Protein AF-A0A399SMQ0-F1 (afdb_monomer_lite)

InterPro domains:
  IPR015396 Acyl-CoA dehydrogenase, C-terminal, bacterial-type [PF09317] (2-186)

Sequence (187 aa):
RVASVPGNAAPEMHRYYRAVNRFSTALALLSDVSMFTLGGTLKRRESITGRLGDILSQMYLISSTLKRFEDEGRPAEDTPLVHWSVQDALVKAHDALDGVLANFPNAGIAALLRALIFPFGTPYRKPSDALAAQVAELMQTPGAVRDRLLADSYCPTPEVDPIAYGEAAFRLQPAVDAIEQRLKPAI

Organism: NCBI:txid2305463

Structure (mmCIF, N/CA/C/O backbone):
data_AF-A0A399SMQ0-F1
#
_entry.id   AF-A0A399SMQ0-F1
#
loop_
_atom_site.group_PDB
_atom_site.id
_atom_site.type_symbol
_atom_site.label_atom_id
_atom_site.label_alt_id
_atom_site.label_comp_id
_atom_site.label_asym_id
_atom_site.label_entity_id
_atom_site.label_seq_id
_atom_site.pdbx_PDB_ins_code
_atom_site.Cartn_x
_atom_site.Cartn_y
_atom_site.Cartn_z
_atom_site.occupancy
_atom_site.B_iso_or_equiv
_atom_site.auth_seq_id
_atom_site.auth_comp_id
_atom_site.auth_asym_id
_atom_site.auth_atom_id
_atom_site.pdbx_PDB_model_num
ATOM 1 N N . ARG A 1 1 ? -4.647 5.304 -24.684 1.00 40.81 1 ARG A N 1
ATOM 2 C CA . ARG A 1 1 ? -5.814 5.787 -23.903 1.00 40.81 1 ARG A CA 1
ATOM 3 C C . ARG A 1 1 ? -5.789 5.012 -22.591 1.00 40.81 1 ARG A C 1
ATOM 5 O O . ARG A 1 1 ? -5.852 3.795 -22.656 1.00 40.81 1 ARG A O 1
ATOM 12 N N . VAL A 1 2 ? -5.566 5.667 -21.450 1.00 51.97 2 VAL A N 1
ATOM 13 C CA . VAL A 1 2 ? -5.581 4.989 -20.138 1.00 51.97 2 VAL A CA 1
ATOM 14 C C . VAL A 1 2 ? -7.003 4.459 -19.913 1.00 51.97 2 VAL A C 1
ATOM 16 O O . VAL A 1 2 ? -7.954 5.177 -20.228 1.00 51.97 2 VAL A O 1
ATOM 19 N N . ALA A 1 3 ? -7.155 3.206 -19.476 1.00 60.06 3 ALA A N 1
ATOM 20 C CA . ALA A 1 3 ? -8.461 2.561 -19.318 1.00 60.06 3 ALA A CA 1
ATOM 21 C C . ALA A 1 3 ? -9.428 3.415 -18.470 1.00 60.06 3 ALA A C 1
ATOM 23 O O . ALA A 1 3 ? -9.005 4.130 -17.554 1.00 60.06 3 ALA A O 1
ATOM 24 N N . SER A 1 4 ? -10.724 3.371 -18.794 1.00 66.81 4 SER A N 1
ATOM 25 C CA . SER A 1 4 ? -11.758 4.090 -18.043 1.00 66.81 4 SER A CA 1
ATOM 26 C C . SER A 1 4 ? -11.947 3.474 -16.658 1.00 66.81 4 SER A C 1
ATOM 28 O O . SER A 1 4 ? -11.874 2.258 -16.500 1.00 66.81 4 SER A O 1
ATOM 30 N N . VAL A 1 5 ? -12.205 4.318 -15.658 1.00 76.25 5 VAL A N 1
ATOM 31 C CA . VAL A 1 5 ? -12.613 3.863 -14.320 1.00 76.25 5 VAL A CA 1
ATOM 32 C C . VAL A 1 5 ? -13.952 3.115 -14.440 1.00 76.25 5 VAL A C 1
ATOM 34 O O . VAL A 1 5 ? -14.776 3.537 -15.259 1.00 76.25 5 VAL A O 1
ATOM 37 N N . PRO A 1 6 ? -14.190 2.030 -13.677 1.00 75.88 6 PRO A N 1
ATOM 38 C CA . PRO A 1 6 ? -15.491 1.366 -13.669 1.00 75.88 6 PRO A CA 1
ATOM 39 C C . PRO A 1 6 ? -16.611 2.365 -13.355 1.00 75.88 6 PRO A C 1
ATOM 41 O O . PRO A 1 6 ? -16.521 3.111 -12.383 1.00 75.88 6 PRO A O 1
ATOM 44 N N . GLY A 1 7 ? -17.663 2.393 -14.179 1.00 70.12 7 GLY A N 1
ATOM 45 C CA . GLY A 1 7 ? -18.741 3.387 -14.063 1.00 70.12 7 GLY A CA 1
ATOM 46 C C . GLY A 1 7 ? -19.576 3.267 -12.784 1.00 70.12 7 GLY A C 1
ATOM 47 O O . GLY A 1 7 ? -20.301 4.193 -12.440 1.00 70.12 7 GLY A O 1
ATOM 48 N N . ASN A 1 8 ? -19.460 2.143 -12.077 1.00 78.00 8 ASN A N 1
ATOM 49 C CA . ASN A 1 8 ? -20.103 1.903 -10.795 1.00 78.00 8 ASN A CA 1
ATOM 50 C C . ASN A 1 8 ? -19.192 2.174 -9.592 1.00 78.00 8 ASN A C 1
ATOM 52 O O . ASN A 1 8 ? -19.699 2.059 -8.489 1.00 78.00 8 ASN A O 1
ATOM 56 N N . ALA A 1 9 ? -17.907 2.509 -9.755 1.00 80.69 9 ALA A N 1
ATOM 57 C CA . ALA A 1 9 ? -16.979 2.675 -8.633 1.00 80.69 9 ALA A CA 1
ATOM 58 C C . ALA A 1 9 ? -17.356 3.853 -7.714 1.00 80.69 9 ALA A C 1
ATOM 60 O O . ALA A 1 9 ? -17.954 4.838 -8.154 1.00 80.69 9 ALA A O 1
ATOM 61 N N . ALA A 1 10 ? -16.960 3.796 -6.442 1.00 81.75 10 ALA A N 1
ATOM 62 C CA . ALA A 1 10 ? -17.168 4.892 -5.499 1.00 81.75 10 ALA A CA 1
ATOM 63 C C . ALA A 1 10 ? -16.488 6.196 -5.992 1.00 81.75 10 ALA A C 1
ATOM 65 O O . ALA A 1 10 ? -15.286 6.184 -6.296 1.00 81.75 10 ALA A O 1
ATOM 66 N N . PRO A 1 11 ? -17.200 7.346 -6.064 1.00 84.94 11 PRO A N 1
ATOM 67 C CA . PRO A 1 11 ? -16.656 8.650 -6.480 1.00 84.94 11 PRO A CA 1
ATOM 68 C C . PRO A 1 11 ? -15.305 8.999 -5.841 1.00 84.94 11 PRO A C 1
ATOM 70 O O . PRO A 1 11 ? -14.346 9.346 -6.533 1.00 84.94 11 PRO A O 1
ATOM 73 N N . GLU A 1 12 ? -15.201 8.794 -4.532 1.00 87.75 12 GLU A N 1
ATOM 74 C CA . GLU A 1 12 ? -14.008 9.024 -3.711 1.00 87.75 12 GLU A CA 1
ATOM 75 C C . GLU A 1 12 ? -12.794 8.149 -4.080 1.00 87.75 12 GLU A C 1
ATOM 77 O O . GLU A 1 12 ? -11.646 8.581 -3.935 1.00 87.75 12 GLU A O 1
ATOM 82 N N . MET A 1 13 ? -13.023 6.963 -4.655 1.00 92.00 13 MET A N 1
ATOM 83 C CA . MET A 1 13 ? -11.969 6.012 -5.029 1.00 92.00 13 MET A CA 1
ATOM 84 C C . MET A 1 13 ? -11.512 6.140 -6.488 1.00 92.00 13 MET A C 1
ATOM 86 O O . MET A 1 13 ? -10.475 5.590 -6.863 1.00 92.00 13 MET A O 1
ATOM 90 N N . HIS A 1 14 ? -12.199 6.927 -7.328 1.00 90.94 14 HIS A N 1
ATOM 91 C CA . HIS A 1 14 ? -11.870 7.068 -8.758 1.00 90.94 14 HIS A CA 1
ATOM 92 C C . HIS A 1 14 ? -10.421 7.493 -9.016 1.00 90.94 14 HIS A C 1
ATOM 94 O O . HIS A 1 14 ? -9.816 7.106 -10.021 1.00 90.94 14 HIS A O 1
ATOM 100 N N . ARG A 1 15 ? -9.849 8.308 -8.120 1.00 91.44 15 ARG A N 1
ATOM 101 C CA . ARG A 1 15 ? -8.448 8.736 -8.221 1.00 91.44 15 ARG A CA 1
ATOM 102 C C . ARG A 1 15 ? -7.479 7.554 -8.162 1.00 91.44 15 ARG A C 1
ATOM 104 O O . ARG A 1 15 ? -6.479 7.572 -8.874 1.00 91.44 15 ARG A O 1
ATOM 111 N N . TYR A 1 16 ? -7.796 6.527 -7.378 1.00 93.94 16 TYR A N 1
ATOM 112 C CA . TYR A 1 16 ? -6.953 5.350 -7.210 1.00 93.94 16 TYR A CA 1
ATOM 113 C C . TYR A 1 16 ? -7.051 4.406 -8.398 1.00 93.94 16 TYR A C 1
ATOM 115 O O . TYR A 1 16 ? -6.021 3.974 -8.902 1.00 93.94 16 TYR A O 1
ATOM 123 N N . TYR A 1 17 ? -8.248 4.197 -8.947 1.00 92.81 17 TYR A N 1
ATOM 124 C CA . TYR A 1 17 ? -8.405 3.454 -10.201 1.00 92.81 17 TYR A CA 1
ATOM 125 C C . TYR A 1 17 ? -7.613 4.089 -11.354 1.00 92.81 17 TYR A C 1
ATOM 127 O O . TYR A 1 17 ? -6.911 3.399 -12.091 1.00 92.81 17 TYR A O 1
ATOM 135 N N . ARG A 1 18 ? -7.643 5.426 -11.480 1.00 91.06 18 ARG A N 1
ATOM 136 C CA . ARG A 1 18 ? -6.806 6.135 -12.466 1.00 91.06 18 ARG A CA 1
ATOM 137 C C . ARG A 1 18 ? -5.313 5.932 -12.213 1.00 91.06 18 ARG A C 1
ATOM 139 O O . ARG A 1 18 ? -4.554 5.788 -13.170 1.00 91.06 18 ARG A O 1
ATOM 146 N N . ALA A 1 19 ? -4.897 5.924 -10.948 1.00 92.12 19 ALA A N 1
ATOM 147 C CA . ALA A 1 19 ? -3.511 5.688 -10.567 1.00 92.12 19 ALA A CA 1
ATOM 148 C C . ALA A 1 19 ? -3.049 4.274 -10.954 1.00 92.12 19 ALA A C 1
ATOM 150 O O . ALA A 1 19 ? -2.010 4.136 -11.597 1.00 92.12 19 ALA A O 1
ATOM 151 N N . VAL A 1 20 ? -3.855 3.247 -10.664 1.00 92.88 20 VAL A N 1
ATOM 152 C CA . VAL A 1 20 ? -3.591 1.856 -11.069 1.00 92.88 20 VAL A CA 1
ATOM 153 C C . VAL A 1 20 ? -3.494 1.740 -12.589 1.00 92.88 20 VAL A C 1
ATOM 155 O O . VAL A 1 20 ? -2.537 1.159 -13.093 1.00 92.88 20 VAL A O 1
ATOM 158 N N . ASN A 1 21 ? -4.402 2.364 -13.345 1.00 91.81 21 ASN A N 1
ATOM 159 C CA . ASN A 1 21 ? -4.343 2.327 -14.810 1.00 91.81 21 ASN A CA 1
ATOM 160 C C . ASN A 1 21 ? -3.086 3.018 -15.367 1.00 91.81 21 ASN A C 1
ATOM 162 O O . ASN A 1 21 ? -2.502 2.564 -16.358 1.00 91.81 21 ASN A O 1
ATOM 166 N N . ARG A 1 22 ? -2.633 4.101 -14.724 1.00 91.69 22 ARG A N 1
ATOM 167 C CA . ARG A 1 22 ? -1.366 4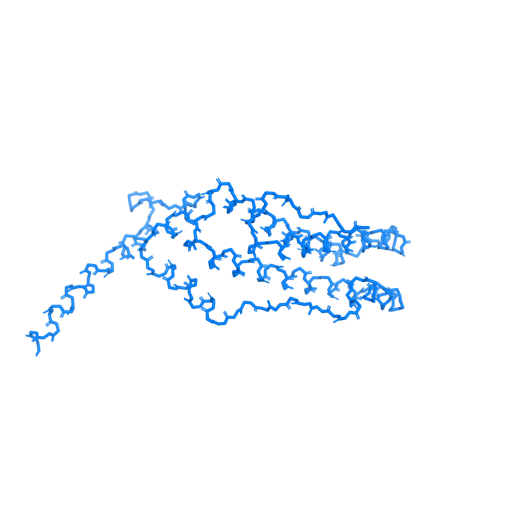.756 -15.068 1.00 91.69 22 ARG A CA 1
ATOM 168 C C . ARG A 1 22 ? -0.174 3.844 -14.782 1.00 91.69 22 ARG A C 1
ATOM 170 O O . ARG A 1 22 ? 0.675 3.704 -15.656 1.00 91.69 22 ARG A O 1
ATOM 177 N N . PHE A 1 23 ? -0.127 3.207 -13.612 1.00 93.62 23 PHE A N 1
ATOM 178 C CA . PHE A 1 23 ? 0.927 2.247 -13.271 1.00 93.62 23 PHE A CA 1
ATOM 179 C C . PHE A 1 23 ? 0.913 1.013 -14.173 1.00 93.62 23 PHE A C 1
ATOM 181 O O . PHE A 1 23 ? 1.974 0.556 -14.566 1.00 93.62 23 PHE A O 1
ATOM 188 N N . SER A 1 24 ? -0.257 0.530 -14.591 1.00 94.19 24 SER A N 1
ATOM 189 C CA . SER A 1 24 ? -0.375 -0.559 -15.566 1.00 94.19 24 SER A CA 1
ATOM 190 C C . SER A 1 24 ? 0.247 -0.183 -16.910 1.00 94.19 24 SER A C 1
ATOM 192 O O . SER A 1 24 ? 1.046 -0.938 -17.459 1.00 94.19 24 SER A O 1
ATOM 194 N N . THR A 1 25 ? -0.038 1.029 -17.397 1.00 93.06 25 THR A N 1
ATOM 195 C CA . THR A 1 25 ? 0.578 1.551 -18.628 1.00 93.06 25 THR A CA 1
ATOM 196 C C . THR A 1 25 ? 2.092 1.705 -18.459 1.00 93.06 25 THR A C 1
ATOM 198 O O . THR A 1 25 ? 2.857 1.341 -19.347 1.00 93.06 25 THR A O 1
ATOM 201 N N . ALA A 1 26 ? 2.529 2.218 -17.307 1.00 93.06 26 ALA A N 1
ATOM 202 C CA . ALA A 1 26 ? 3.939 2.374 -16.972 1.00 93.06 26 ALA A CA 1
ATOM 203 C C . ALA A 1 26 ? 4.677 1.033 -16.955 1.00 93.06 26 ALA A C 1
ATOM 205 O O . ALA A 1 26 ? 5.744 0.912 -17.547 1.00 93.06 26 ALA A O 1
ATOM 206 N N . LEU A 1 27 ? 4.094 0.036 -16.292 1.00 93.69 27 LEU A N 1
ATOM 207 C CA . LEU A 1 27 ? 4.650 -1.298 -16.152 1.00 93.69 27 LEU A CA 1
ATOM 208 C C . LEU A 1 27 ? 4.754 -1.982 -17.515 1.00 93.69 27 LEU A C 1
ATOM 210 O O . LEU A 1 27 ? 5.817 -2.499 -17.825 1.00 93.69 27 LEU A O 1
ATOM 214 N N . ALA A 1 28 ? 3.713 -1.908 -18.351 1.00 93.81 28 ALA A N 1
ATOM 215 C CA . ALA A 1 28 ? 3.751 -2.445 -19.712 1.00 93.81 28 ALA A CA 1
ATOM 216 C C . ALA A 1 28 ? 4.894 -1.826 -20.536 1.00 93.81 28 ALA A C 1
ATOM 218 O O . ALA A 1 28 ? 5.725 -2.549 -21.078 1.00 93.81 28 ALA A O 1
ATOM 219 N N . LEU A 1 29 ? 5.009 -0.492 -20.539 1.00 92.75 29 LEU A N 1
ATOM 220 C CA . LEU A 1 29 ? 6.096 0.206 -21.233 1.00 92.75 29 LEU A CA 1
ATOM 221 C C . LEU A 1 29 ? 7.478 -0.178 -20.690 1.00 92.75 29 LEU A C 1
ATOM 223 O O . LEU A 1 29 ? 8.407 -0.404 -21.464 1.00 92.75 29 LEU A O 1
ATOM 227 N N . LEU A 1 30 ? 7.628 -0.254 -19.365 1.00 91.69 30 LEU A N 1
ATOM 228 C CA . LEU A 1 30 ? 8.879 -0.659 -18.729 1.00 91.69 30 LEU A CA 1
ATOM 229 C C . LEU A 1 30 ? 9.242 -2.097 -19.082 1.00 91.69 30 LEU A C 1
ATOM 231 O O . LEU A 1 30 ? 10.406 -2.357 -19.373 1.00 91.69 30 LEU A O 1
ATOM 235 N N . SER A 1 31 ? 8.279 -3.014 -19.079 1.00 90.38 31 SER A N 1
ATOM 236 C CA . SER A 1 31 ? 8.477 -4.410 -19.458 1.00 90.38 31 SER A CA 1
ATOM 237 C C . SER A 1 31 ? 8.903 -4.533 -20.919 1.00 90.38 31 SER A C 1
ATOM 239 O O . SER A 1 31 ? 9.938 -5.144 -21.181 1.00 90.38 31 SER A O 1
ATOM 241 N N . ASP A 1 32 ? 8.192 -3.890 -21.845 1.00 91.19 32 ASP A N 1
ATOM 242 C CA . ASP A 1 32 ? 8.499 -3.936 -23.278 1.00 91.19 32 ASP A CA 1
ATOM 243 C C . ASP A 1 32 ? 9.889 -3.361 -23.572 1.00 91.19 32 ASP A C 1
ATOM 245 O O . ASP A 1 32 ? 10.713 -3.994 -24.237 1.00 91.19 32 ASP A O 1
ATOM 249 N N . VAL A 1 33 ? 10.204 -2.186 -23.015 1.00 89.50 33 VAL A N 1
ATOM 250 C CA . VAL A 1 33 ? 11.517 -1.555 -23.208 1.00 89.50 33 VAL A CA 1
ATOM 251 C C . VAL A 1 33 ? 12.622 -2.343 -22.507 1.00 89.50 33 VAL A C 1
ATOM 253 O O . VAL A 1 33 ? 13.724 -2.447 -23.044 1.00 89.50 33 VAL A O 1
ATOM 256 N N . SER A 1 34 ? 12.356 -2.950 -21.349 1.00 87.00 34 SER A N 1
ATOM 257 C CA . SER A 1 34 ? 13.326 -3.822 -20.676 1.00 87.00 34 SER A CA 1
ATOM 258 C C . SER A 1 34 ? 13.628 -5.064 -21.512 1.00 87.00 34 SER A C 1
ATOM 260 O O . SER A 1 34 ? 14.794 -5.404 -21.699 1.00 87.00 34 SER A O 1
ATOM 262 N N . MET A 1 35 ? 12.608 -5.719 -22.069 1.00 87.00 35 MET A N 1
ATOM 263 C CA . MET A 1 35 ? 12.796 -6.872 -22.953 1.00 87.00 35 MET A CA 1
ATOM 264 C C . MET A 1 35 ? 13.531 -6.482 -24.239 1.00 87.00 35 MET A C 1
ATOM 266 O O . MET A 1 35 ? 14.448 -7.191 -24.646 1.00 87.00 35 MET A O 1
ATOM 270 N N . PHE A 1 36 ? 13.197 -5.335 -24.835 1.00 86.62 36 PHE A N 1
ATOM 271 C CA . PHE A 1 36 ? 13.856 -4.836 -26.042 1.00 86.62 36 PHE A CA 1
ATOM 272 C C . PHE A 1 36 ? 15.330 -4.471 -25.811 1.00 86.62 36 PHE A C 1
ATOM 274 O O . PHE A 1 36 ? 16.193 -4.831 -26.606 1.00 86.62 36 PHE A O 1
ATOM 281 N N . THR A 1 37 ? 15.635 -3.763 -24.720 1.00 82.94 37 THR A N 1
ATOM 282 C CA . THR A 1 37 ? 16.985 -3.228 -24.467 1.00 82.94 37 THR A CA 1
ATOM 283 C C . THR A 1 37 ? 17.920 -4.225 -23.792 1.00 82.94 37 THR A C 1
ATOM 285 O O . THR A 1 37 ? 19.113 -4.229 -24.087 1.00 82.94 37 THR A O 1
ATOM 288 N N . LEU A 1 38 ? 17.411 -5.064 -22.884 1.00 78.31 38 LEU A N 1
ATOM 289 C CA . LEU A 1 38 ? 18.228 -6.030 -22.148 1.00 78.31 38 LEU A CA 1
ATOM 290 C C . LEU A 1 38 ? 18.180 -7.436 -22.753 1.00 78.31 38 LEU A C 1
ATOM 292 O O . LEU A 1 38 ? 19.127 -8.204 -22.547 1.00 78.31 38 LEU A O 1
ATOM 296 N N . GLY A 1 39 ? 17.125 -7.795 -23.489 1.00 78.00 39 GLY A N 1
ATOM 297 C CA . GLY A 1 39 ? 16.979 -9.111 -24.116 1.00 78.00 39 GLY A CA 1
ATOM 298 C C . GLY A 1 39 ? 17.305 -10.260 -23.153 1.00 78.00 39 GLY A C 1
ATOM 299 O O . GLY A 1 39 ? 16.827 -10.307 -22.020 1.00 78.00 39 GLY A O 1
ATOM 300 N N . GLY A 1 40 ? 18.201 -11.163 -23.567 1.00 68.62 40 GLY A N 1
ATOM 301 C CA . GLY A 1 40 ? 18.642 -12.308 -22.755 1.00 68.62 40 GLY A CA 1
ATOM 302 C C . GLY A 1 40 ? 19.445 -11.958 -21.492 1.00 68.62 40 GLY A C 1
ATOM 303 O O . GLY A 1 40 ? 19.589 -12.801 -20.606 1.00 68.62 40 GLY A O 1
ATOM 304 N N . THR A 1 41 ? 19.944 -10.722 -21.359 1.00 73.25 41 THR A N 1
ATOM 305 C CA . THR A 1 41 ? 20.635 -10.262 -20.139 1.00 73.25 41 THR A CA 1
ATOM 306 C C . THR A 1 41 ? 19.670 -9.835 -19.036 1.00 73.25 41 THR A C 1
ATOM 308 O O . THR A 1 41 ? 20.085 -9.737 -17.882 1.00 73.25 41 THR A O 1
ATOM 311 N N . LEU A 1 42 ? 18.378 -9.664 -19.351 1.00 73.38 42 LEU A N 1
ATOM 312 C CA . LEU A 1 42 ? 17.341 -9.342 -18.369 1.00 73.38 42 LEU A CA 1
ATOM 313 C C . LEU A 1 42 ? 17.256 -10.414 -17.277 1.00 73.38 42 LEU A C 1
ATOM 315 O O . LEU A 1 42 ? 17.197 -10.088 -16.095 1.00 73.38 42 LEU A O 1
ATOM 319 N N . LYS A 1 43 ? 17.385 -11.691 -17.665 1.00 66.94 43 LYS A N 1
ATOM 320 C CA . LYS A 1 43 ? 17.429 -12.828 -16.733 1.00 66.94 43 LYS A CA 1
ATOM 321 C C . LYS A 1 43 ? 18.607 -12.750 -15.753 1.00 66.94 43 LYS A C 1
ATOM 323 O O . LYS A 1 43 ? 18.512 -13.272 -14.655 1.00 66.94 43 LYS A O 1
ATOM 328 N N . ARG A 1 44 ? 19.708 -12.086 -16.129 1.00 70.69 44 ARG A N 1
ATOM 329 C CA . ARG A 1 44 ? 20.869 -11.851 -15.251 1.00 70.69 44 ARG A CA 1
ATOM 330 C C . ARG A 1 44 ? 20.735 -10.578 -14.405 1.00 70.69 44 ARG A C 1
ATOM 332 O O . ARG A 1 44 ? 21.538 -10.373 -13.503 1.00 70.69 44 ARG A O 1
ATOM 339 N N . ARG A 1 45 ? 19.749 -9.714 -14.678 1.00 80.56 45 ARG A N 1
ATOM 340 C CA . ARG A 1 45 ? 19.461 -8.495 -13.903 1.00 80.56 45 ARG A CA 1
ATOM 341 C C . ARG A 1 45 ? 18.254 -8.699 -12.996 1.00 80.56 45 ARG A C 1
ATOM 343 O O . ARG A 1 45 ? 17.236 -8.014 -13.112 1.00 80.56 45 ARG A O 1
ATOM 350 N N . GLU A 1 46 ? 18.404 -9.625 -12.057 1.00 84.31 46 GLU A N 1
ATOM 351 C CA . GLU A 1 46 ? 17.362 -9.999 -11.095 1.00 84.31 46 GLU A CA 1
ATOM 352 C C . GLU A 1 46 ? 16.852 -8.800 -10.286 1.00 84.31 46 GLU A C 1
ATOM 354 O O . GLU A 1 46 ? 15.660 -8.711 -10.033 1.00 84.31 46 GLU A O 1
ATOM 359 N N . SER A 1 47 ? 17.705 -7.811 -9.985 1.00 85.75 47 SER A N 1
ATOM 360 C CA . SER A 1 47 ? 17.293 -6.582 -9.285 1.00 85.75 47 SER A CA 1
ATOM 361 C C . SER A 1 47 ? 16.246 -5.761 -10.057 1.00 85.75 47 SER A C 1
ATOM 363 O O . SER A 1 47 ? 15.309 -5.245 -9.454 1.00 85.75 47 SER A O 1
ATOM 365 N N . ILE A 1 48 ? 16.354 -5.657 -11.391 1.00 87.25 48 ILE A N 1
ATOM 366 C CA . ILE A 1 48 ? 15.360 -4.935 -12.209 1.00 87.25 48 ILE A CA 1
ATOM 367 C C . ILE A 1 48 ? 14.053 -5.726 -12.250 1.00 87.25 48 ILE A C 1
ATOM 369 O O . ILE A 1 48 ? 12.984 -5.165 -12.031 1.00 87.25 48 ILE A O 1
ATOM 373 N N . THR A 1 49 ? 14.148 -7.034 -12.490 1.00 88.31 49 THR A N 1
ATOM 374 C CA . THR A 1 49 ? 12.978 -7.922 -12.536 1.00 88.31 49 THR A CA 1
ATOM 375 C C . THR A 1 49 ? 12.249 -7.955 -11.190 1.00 88.31 49 THR A C 1
ATOM 377 O O . THR A 1 49 ? 11.026 -7.870 -11.162 1.00 88.31 49 THR A O 1
ATOM 380 N N . GLY A 1 50 ? 12.991 -7.984 -10.080 1.00 91.31 50 GLY A N 1
ATOM 381 C CA . GLY A 1 50 ? 12.452 -7.898 -8.724 1.00 91.31 50 GLY A CA 1
ATOM 382 C C . GLY A 1 50 ? 11.664 -6.610 -8.505 1.00 91.31 50 GLY A C 1
ATOM 383 O O . GLY A 1 50 ? 10.511 -6.670 -8.102 1.00 91.31 50 GLY A O 1
ATOM 384 N N . ARG A 1 51 ? 12.215 -5.455 -8.900 1.00 93.44 51 ARG A N 1
ATOM 385 C CA . ARG A 1 51 ? 11.513 -4.165 -8.778 1.00 93.44 51 ARG A CA 1
ATOM 386 C C . ARG A 1 51 ? 10.274 -4.060 -9.670 1.00 93.44 51 ARG A C 1
ATOM 388 O O . ARG A 1 51 ? 9.287 -3.459 -9.262 1.00 93.44 51 ARG A O 1
ATOM 395 N N . LEU A 1 52 ? 10.286 -4.647 -10.871 1.00 93.12 52 LEU A N 1
ATOM 396 C CA . LEU A 1 52 ? 9.070 -4.765 -11.692 1.00 93.12 52 LEU A CA 1
ATOM 397 C C . LEU A 1 52 ? 8.008 -5.621 -10.978 1.00 93.12 52 LEU A C 1
ATOM 399 O O . LEU A 1 52 ? 6.826 -5.275 -10.993 1.00 93.12 52 LEU A O 1
ATOM 403 N N . GLY A 1 53 ? 8.440 -6.695 -10.311 1.00 94.75 53 GLY A N 1
ATOM 404 C CA . GLY A 1 53 ? 7.603 -7.514 -9.435 1.00 94.75 53 GLY A CA 1
ATOM 405 C C . GLY A 1 53 ? 7.046 -6.741 -8.237 1.00 94.75 53 GLY A C 1
ATOM 406 O O . GLY A 1 53 ? 5.868 -6.893 -7.920 1.00 94.75 53 GLY A O 1
ATOM 407 N N . ASP A 1 54 ? 7.836 -5.858 -7.624 1.00 96.56 54 ASP A N 1
ATOM 408 C CA . ASP A 1 54 ? 7.384 -4.997 -6.527 1.00 96.56 54 ASP A CA 1
ATOM 409 C C . ASP A 1 54 ? 6.269 -4.047 -6.989 1.00 96.56 54 ASP A C 1
ATOM 411 O O . ASP A 1 54 ? 5.239 -3.944 -6.323 1.00 96.56 54 ASP A O 1
ATOM 415 N N . ILE A 1 55 ? 6.418 -3.408 -8.160 1.00 96.19 55 ILE A N 1
ATOM 416 C CA . ILE A 1 55 ? 5.372 -2.546 -8.748 1.00 96.19 55 ILE A CA 1
ATOM 417 C C . ILE A 1 55 ? 4.078 -3.344 -8.937 1.00 96.19 55 ILE A C 1
ATOM 419 O O . ILE A 1 55 ? 3.008 -2.903 -8.511 1.00 96.19 55 ILE A O 1
ATOM 423 N N . LEU A 1 56 ? 4.176 -4.527 -9.552 1.00 96.56 56 LEU A N 1
ATOM 424 C CA . LEU A 1 56 ? 3.027 -5.399 -9.788 1.00 96.56 56 LEU A CA 1
ATOM 425 C C . LEU A 1 56 ? 2.361 -5.829 -8.474 1.00 96.56 56 LEU A C 1
ATOM 427 O O . LEU A 1 56 ? 1.136 -5.799 -8.367 1.00 96.56 56 LEU A O 1
ATOM 431 N N . SER A 1 57 ? 3.158 -6.177 -7.465 1.00 97.62 57 SER A N 1
ATOM 432 C CA . SER A 1 57 ? 2.667 -6.588 -6.147 1.00 97.62 57 SER A CA 1
ATOM 433 C C . SER A 1 57 ? 1.891 -5.461 -5.470 1.00 97.62 57 SER A C 1
ATOM 435 O O . SER A 1 57 ? 0.782 -5.679 -4.986 1.00 97.62 57 SER A O 1
ATOM 437 N N . GLN A 1 58 ? 2.408 -4.229 -5.502 1.00 97.94 58 GLN A N 1
ATOM 438 C CA . GLN A 1 58 ? 1.687 -3.076 -4.955 1.00 97.94 58 GLN A CA 1
ATOM 439 C C . GLN A 1 58 ? 0.390 -2.791 -5.725 1.00 97.94 58 GLN A C 1
ATOM 441 O O . GLN A 1 58 ? -0.643 -2.523 -5.113 1.00 97.94 58 GLN A O 1
ATOM 446 N N . MET A 1 59 ? 0.394 -2.907 -7.057 1.00 96.75 59 MET A N 1
ATOM 447 C CA . MET A 1 59 ? -0.832 -2.777 -7.854 1.00 96.75 59 MET A CA 1
ATOM 448 C C . MET A 1 59 ? -1.876 -3.844 -7.509 1.00 96.75 59 MET A C 1
ATOM 450 O O . MET A 1 59 ? -3.073 -3.541 -7.482 1.00 96.75 59 MET A O 1
ATOM 454 N N . TYR A 1 60 ? -1.439 -5.076 -7.242 1.00 97.06 60 TYR A N 1
ATOM 455 C CA . TYR A 1 60 ? -2.314 -6.163 -6.815 1.00 97.06 60 TYR A CA 1
ATOM 456 C C . TYR A 1 60 ? -2.957 -5.857 -5.459 1.00 97.06 60 TYR A C 1
ATOM 458 O O . TYR A 1 60 ? -4.176 -5.971 -5.327 1.00 97.06 60 TYR A O 1
ATOM 466 N N . LEU A 1 61 ? -2.169 -5.389 -4.483 1.00 97.31 61 LEU A N 1
ATOM 467 C CA . LEU A 1 61 ? -2.676 -4.986 -3.169 1.00 97.31 61 LEU A CA 1
ATOM 468 C C . LEU A 1 61 ? -3.707 -3.861 -3.290 1.00 97.31 61 LEU A C 1
ATOM 470 O O . LEU A 1 61 ? -4.814 -4.003 -2.784 1.00 97.31 61 LEU A O 1
ATOM 474 N N . ILE A 1 62 ? -3.400 -2.800 -4.047 1.00 96.94 62 ILE A N 1
ATOM 475 C CA . ILE A 1 62 ? -4.341 -1.693 -4.286 1.00 96.94 62 ILE A CA 1
ATOM 476 C C . ILE A 1 62 ? -5.643 -2.210 -4.901 1.00 96.94 62 ILE A C 1
ATOM 478 O O . ILE A 1 62 ? -6.729 -1.862 -4.444 1.00 96.94 62 ILE A O 1
ATOM 482 N N . SER A 1 63 ? -5.545 -3.047 -5.935 1.00 9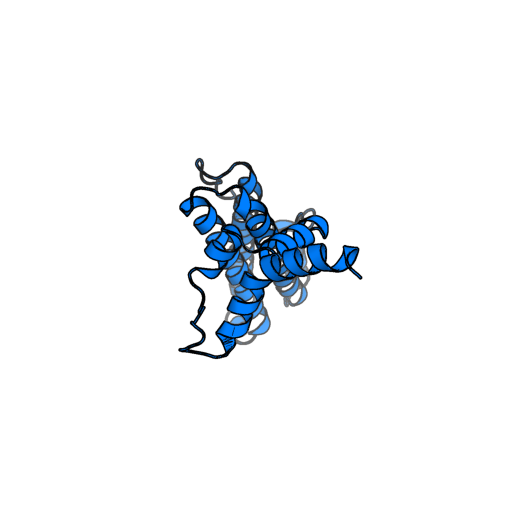5.25 63 SER A N 1
ATOM 483 C CA . SER A 1 63 ? -6.721 -3.580 -6.630 1.00 95.25 63 SER A CA 1
ATOM 484 C C . SER A 1 63 ? -7.573 -4.451 -5.706 1.00 95.25 63 SER A C 1
ATOM 486 O O . SER A 1 63 ? -8.796 -4.356 -5.739 1.00 95.25 63 SER A O 1
ATOM 488 N N . SER A 1 64 ? -6.931 -5.245 -4.848 1.00 95.25 64 SER A N 1
ATOM 489 C CA . SER A 1 64 ? -7.595 -6.109 -3.869 1.00 95.25 64 SER A CA 1
ATOM 490 C C . SER A 1 64 ? -8.308 -5.291 -2.794 1.00 95.25 64 SER A C 1
ATOM 492 O O . SER A 1 64 ? -9.473 -5.549 -2.509 1.00 95.25 64 SER A O 1
ATOM 494 N N . THR A 1 65 ? -7.659 -4.254 -2.256 1.00 95.56 65 THR A N 1
ATOM 495 C CA . THR A 1 65 ? -8.270 -3.336 -1.286 1.00 95.56 65 THR A CA 1
ATOM 496 C C . THR A 1 65 ? -9.484 -2.623 -1.878 1.00 95.56 65 THR A C 1
ATOM 498 O O . THR A 1 65 ? -10.540 -2.581 -1.252 1.00 95.56 65 THR A O 1
ATOM 501 N N . LEU A 1 66 ? -9.358 -2.086 -3.097 1.00 94.75 66 LEU A N 1
ATOM 502 C CA . LEU A 1 66 ? -10.466 -1.409 -3.771 1.00 94.75 66 LEU A CA 1
ATOM 503 C C . LEU A 1 66 ? -11.616 -2.376 -4.067 1.00 94.75 66 LEU A C 1
ATOM 505 O O . LEU A 1 66 ? -12.769 -2.026 -3.845 1.00 94.75 66 LEU A O 1
ATOM 509 N N . LYS A 1 67 ? -11.312 -3.597 -4.526 1.00 93.12 67 LYS A N 1
ATOM 510 C CA . LYS A 1 67 ? -12.325 -4.623 -4.795 1.00 93.12 67 LYS A CA 1
ATOM 511 C C . LYS A 1 67 ? -13.065 -5.031 -3.524 1.00 93.12 67 LYS A C 1
ATOM 513 O O . LYS A 1 67 ? -14.289 -5.060 -3.539 1.00 93.12 67 LYS A O 1
ATOM 518 N N . ARG A 1 68 ? -12.336 -5.284 -2.434 1.00 92.69 68 ARG A N 1
ATOM 519 C CA . ARG A 1 68 ? -12.909 -5.647 -1.132 1.00 92.69 68 ARG A CA 1
ATOM 520 C C . ARG A 1 68 ? -13.860 -4.566 -0.615 1.00 92.69 68 ARG A C 1
ATOM 522 O O . ARG A 1 68 ? -14.989 -4.879 -0.267 1.00 92.69 68 ARG A O 1
ATOM 529 N N . PHE A 1 69 ? -13.439 -3.302 -0.650 1.00 93.75 69 PHE A N 1
ATOM 530 C CA . PHE A 1 69 ? -14.273 -2.175 -0.218 1.00 93.75 69 PHE A CA 1
ATOM 531 C C . PHE A 1 69 ? -15.578 -2.053 -1.020 1.00 93.75 69 PHE A C 1
ATOM 533 O O . PHE A 1 69 ? -16.632 -1.742 -0.468 1.00 93.75 69 PHE A O 1
ATOM 540 N N . GLU A 1 70 ? -15.517 -2.303 -2.329 1.00 91.94 70 GLU A N 1
ATOM 541 C CA . GLU A 1 70 ? -16.702 -2.315 -3.191 1.00 91.94 70 GLU A CA 1
ATOM 542 C C . GLU A 1 70 ? -17.625 -3.505 -2.881 1.00 91.94 70 GLU A C 1
ATOM 544 O O . GLU A 1 70 ? -18.842 -3.330 -2.818 1.00 91.94 70 GLU A O 1
ATOM 549 N N . ASP A 1 71 ? -17.058 -4.692 -2.652 1.00 91.62 71 ASP A N 1
ATOM 550 C CA . ASP A 1 71 ? -17.808 -5.925 -2.376 1.00 91.62 71 ASP A CA 1
ATOM 551 C C . ASP A 1 71 ? -18.494 -5.918 -1.006 1.00 91.62 71 ASP A C 1
ATOM 553 O O . ASP A 1 71 ? -19.598 -6.440 -0.867 1.00 91.62 71 ASP A O 1
ATOM 557 N N . GLU A 1 72 ? -17.876 -5.288 -0.009 1.00 90.25 72 GLU A N 1
ATOM 558 C CA . GLU A 1 72 ? -18.427 -5.125 1.342 1.00 90.25 72 GLU A CA 1
ATOM 559 C C . GLU A 1 72 ? -19.485 -4.006 1.425 1.00 90.25 72 GLU A C 1
ATOM 561 O O . GLU A 1 72 ? -20.008 -3.712 2.498 1.00 90.25 72 GLU A O 1
ATOM 566 N N . GLY A 1 73 ? -19.841 -3.380 0.296 1.00 90.69 73 GLY A N 1
ATOM 567 C CA . GLY A 1 73 ? -20.899 -2.371 0.236 1.00 90.69 73 GLY A CA 1
ATOM 568 C C . GLY A 1 73 ? -20.455 -0.960 0.624 1.00 90.69 73 GLY A C 1
ATOM 569 O O . GLY A 1 73 ? -21.303 -0.128 0.940 1.00 90.69 73 GLY A O 1
ATOM 570 N N . ARG A 1 74 ? -19.150 -0.666 0.551 1.00 92.19 74 ARG A N 1
ATOM 571 C CA . ARG A 1 74 ? -18.550 0.654 0.830 1.00 92.19 74 ARG A CA 1
ATOM 572 C C . ARG A 1 74 ? -18.837 1.170 2.245 1.00 92.19 74 ARG A C 1
ATOM 574 O O . ARG A 1 74 ? -19.377 2.271 2.397 1.00 92.19 74 ARG A O 1
ATOM 581 N N . PRO A 1 75 ? -18.499 0.402 3.292 1.00 91.88 75 PRO A N 1
ATOM 582 C CA . PRO A 1 75 ? -18.663 0.862 4.664 1.00 91.88 75 PRO A CA 1
ATOM 583 C C . PRO A 1 75 ? -17.840 2.137 4.891 1.00 91.88 75 PRO A C 1
ATOM 585 O O . PRO A 1 75 ? -16.612 2.108 4.860 1.00 91.88 75 PRO A O 1
ATOM 588 N N . ALA A 1 76 ? -18.513 3.264 5.136 1.00 90.94 76 ALA A N 1
ATOM 589 C CA . ALA A 1 76 ? -17.863 4.572 5.299 1.00 90.94 76 ALA A CA 1
ATOM 590 C C . ALA A 1 76 ? -16.839 4.597 6.453 1.00 90.94 76 ALA A C 1
ATOM 592 O O . ALA A 1 76 ? -15.890 5.378 6.445 1.00 90.94 76 ALA A O 1
ATOM 593 N N . GLU A 1 77 ? -17.027 3.717 7.434 1.00 92.81 77 GLU A N 1
ATOM 594 C CA . GLU A 1 77 ? -16.138 3.515 8.578 1.00 92.81 77 GLU A CA 1
ATOM 595 C C . GLU A 1 77 ? -14.756 2.964 8.170 1.00 92.81 77 GLU A C 1
ATOM 597 O O . GLU A 1 77 ? -13.763 3.238 8.841 1.00 92.81 77 GLU A O 1
ATOM 602 N N . ASP A 1 78 ? -14.675 2.228 7.053 1.00 93.00 78 ASP A N 1
ATOM 603 C CA . ASP A 1 78 ? -13.441 1.587 6.570 1.00 93.00 78 ASP A CA 1
ATOM 604 C C . ASP A 1 78 ? -12.678 2.484 5.582 1.00 93.00 78 ASP A C 1
ATOM 606 O O . ASP A 1 78 ? -11.515 2.228 5.252 1.00 93.00 78 ASP A O 1
ATOM 610 N N . THR A 1 79 ? -13.297 3.581 5.132 1.00 94.19 79 THR A N 1
ATOM 611 C CA . THR A 1 79 ? -12.704 4.553 4.206 1.00 94.19 79 THR A CA 1
ATOM 612 C C . THR A 1 79 ? -11.316 5.049 4.654 1.00 94.19 79 THR A C 1
ATOM 614 O O . THR A 1 79 ? -10.422 5.116 3.799 1.00 94.19 79 THR A O 1
ATOM 617 N N . PRO A 1 80 ? -11.043 5.335 5.950 1.00 95.56 80 PRO A N 1
ATOM 618 C CA . PRO A 1 80 ? -9.697 5.680 6.412 1.00 95.56 80 PRO A CA 1
ATOM 619 C C . PRO A 1 80 ? -8.657 4.575 6.161 1.00 95.56 80 PRO A C 1
ATOM 621 O O . PRO A 1 80 ? -7.555 4.873 5.691 1.00 95.56 80 PRO A O 1
ATOM 624 N N . LEU A 1 81 ? -9.011 3.302 6.392 1.00 95.50 81 LEU A N 1
ATOM 625 C CA . LEU A 1 81 ? -8.131 2.148 6.153 1.00 95.50 81 LEU A CA 1
ATOM 626 C C . LEU A 1 81 ? -7.795 2.007 4.665 1.00 95.50 81 LEU A C 1
ATOM 628 O O . LEU A 1 81 ? -6.631 1.822 4.290 1.00 95.50 81 LEU A O 1
ATOM 632 N N . VAL A 1 82 ? -8.802 2.149 3.801 1.00 96.25 82 VAL A N 1
ATOM 633 C CA . VAL A 1 82 ? -8.638 2.095 2.341 1.00 96.25 82 VAL A CA 1
ATOM 634 C C . VAL A 1 82 ? -7.757 3.244 1.858 1.00 96.25 82 VAL A C 1
ATOM 636 O O . VAL A 1 82 ? -6.797 3.033 1.117 1.00 96.25 82 VAL A O 1
ATOM 639 N N . HIS A 1 83 ? -8.035 4.472 2.296 1.00 96.38 83 HIS A N 1
ATOM 640 C CA . HIS A 1 83 ? -7.250 5.634 1.896 1.00 96.38 83 HIS A CA 1
ATOM 641 C C . HIS A 1 83 ? -5.791 5.528 2.321 1.00 96.38 83 HIS A C 1
ATOM 643 O O . HIS A 1 83 ? -4.920 5.899 1.529 1.00 96.38 83 HIS A O 1
ATOM 649 N N . TRP A 1 84 ? -5.529 5.069 3.543 1.00 97.38 84 TRP A N 1
ATOM 650 C CA . TRP A 1 84 ? -4.174 4.944 4.064 1.00 97.38 84 TRP A CA 1
ATOM 651 C C . TRP A 1 84 ? -3.397 3.865 3.305 1.00 97.38 84 TRP A C 1
ATOM 653 O O . TRP A 1 84 ? -2.339 4.154 2.744 1.00 97.38 84 TRP A O 1
ATOM 663 N N . SER A 1 85 ? -3.967 2.660 3.198 1.00 96.75 85 SER A N 1
ATOM 664 C CA . SER A 1 85 ? -3.317 1.512 2.550 1.00 96.75 85 SER A CA 1
ATOM 665 C C . SER A 1 85 ? -3.025 1.761 1.070 1.00 96.75 85 SER A C 1
ATOM 667 O O . SER A 1 85 ? -1.917 1.503 0.604 1.00 96.75 85 SER A O 1
ATOM 669 N N . VAL A 1 86 ? -3.977 2.337 0.330 1.00 97.19 86 VAL A N 1
ATOM 670 C CA . VAL A 1 86 ? -3.791 2.629 -1.096 1.00 97.19 86 VAL A CA 1
ATOM 671 C C . VAL A 1 86 ? -2.772 3.749 -1.317 1.00 97.19 86 VAL A C 1
ATOM 673 O O . VAL A 1 86 ? -1.984 3.674 -2.257 1.00 97.19 86 VAL A O 1
ATOM 676 N N . GLN A 1 87 ? -2.750 4.789 -0.474 1.00 96.94 87 GLN A N 1
ATOM 677 C CA . GLN A 1 87 ? -1.741 5.853 -0.582 1.00 96.94 87 GLN A CA 1
ATOM 678 C C . GLN A 1 87 ? -0.331 5.323 -0.325 1.00 96.94 87 GLN A C 1
ATOM 680 O O . GLN A 1 87 ? 0.572 5.609 -1.110 1.00 96.94 87 GLN A O 1
ATOM 685 N N . ASP A 1 88 ? -0.155 4.523 0.725 1.00 97.44 88 ASP A N 1
ATOM 686 C CA . ASP A 1 88 ? 1.124 3.889 1.041 1.00 97.44 88 ASP A CA 1
ATOM 687 C C . ASP A 1 88 ? 1.597 2.965 -0.097 1.00 97.44 88 ASP A C 1
ATOM 689 O O . ASP A 1 88 ? 2.721 3.102 -0.589 1.00 97.44 88 ASP A O 1
ATOM 693 N N . ALA A 1 89 ? 0.713 2.105 -0.610 1.00 97.44 89 ALA A N 1
ATOM 694 C CA . ALA A 1 89 ? 1.028 1.213 -1.724 1.00 97.44 89 ALA A CA 1
ATOM 695 C C . ALA A 1 89 ? 1.364 1.970 -3.024 1.00 97.44 89 ALA A C 1
ATOM 697 O O . ALA A 1 89 ? 2.264 1.564 -3.760 1.00 97.44 89 ALA A O 1
ATOM 698 N N . LEU A 1 90 ? 0.701 3.099 -3.307 1.00 96.31 90 LEU A N 1
ATOM 699 C CA . LEU A 1 90 ? 1.018 3.942 -4.469 1.00 96.31 90 LEU A CA 1
ATOM 700 C C . LEU A 1 90 ? 2.406 4.580 -4.367 1.00 96.31 90 LEU A C 1
ATOM 702 O O . LEU A 1 90 ? 3.103 4.669 -5.380 1.00 96.31 90 LEU A O 1
ATOM 706 N N . VAL A 1 91 ? 2.816 5.011 -3.169 1.00 96.12 91 VAL A N 1
ATOM 707 C CA . VAL A 1 91 ? 4.179 5.513 -2.943 1.00 96.12 91 VAL A CA 1
ATOM 708 C C . VAL A 1 91 ? 5.191 4.388 -3.136 1.00 96.12 91 VAL A C 1
ATOM 710 O O . VAL A 1 91 ? 6.129 4.556 -3.905 1.00 96.12 91 VAL A O 1
ATOM 713 N N . LYS A 1 92 ? 4.958 3.207 -2.554 1.00 97.00 92 LYS A N 1
ATOM 714 C CA . LYS A 1 92 ? 5.845 2.044 -2.725 1.00 97.00 92 LYS A CA 1
ATOM 715 C C . LYS A 1 92 ? 5.966 1.601 -4.186 1.00 97.00 92 LYS A C 1
ATOM 717 O O . LYS A 1 92 ? 7.064 1.303 -4.651 1.00 97.00 92 LYS A O 1
ATOM 722 N N . ALA A 1 93 ? 4.861 1.600 -4.933 1.00 96.38 93 ALA A N 1
ATOM 723 C CA . ALA A 1 93 ? 4.868 1.314 -6.367 1.00 96.38 93 ALA A CA 1
ATOM 724 C C . ALA A 1 93 ? 5.698 2.349 -7.141 1.00 96.38 93 ALA A C 1
ATOM 726 O O . ALA A 1 93 ? 6.427 2.002 -8.072 1.00 96.38 93 ALA A O 1
ATOM 727 N N . HIS A 1 94 ? 5.599 3.624 -6.756 1.00 94.88 94 HIS A N 1
ATOM 728 C CA . HIS A 1 94 ? 6.399 4.686 -7.349 1.00 94.88 94 HIS A CA 1
ATOM 729 C C . HIS A 1 94 ? 7.890 4.530 -7.034 1.00 94.88 94 HIS A C 1
ATOM 731 O O . HIS A 1 94 ? 8.699 4.584 -7.955 1.00 94.88 94 HIS A O 1
ATOM 737 N N . ASP A 1 95 ? 8.248 4.264 -5.778 1.00 94.75 95 ASP A N 1
ATOM 738 C CA . ASP A 1 95 ? 9.635 4.069 -5.346 1.00 94.75 95 ASP A CA 1
ATOM 739 C C . ASP A 1 95 ? 10.283 2.875 -6.069 1.00 94.75 95 ASP A C 1
ATOM 741 O O . ASP A 1 95 ? 11.435 2.942 -6.509 1.00 94.75 95 ASP A O 1
ATOM 745 N N . ALA A 1 96 ? 9.530 1.788 -6.264 1.00 94.88 96 ALA A N 1
ATOM 746 C CA . ALA A 1 96 ? 9.979 0.640 -7.047 1.00 94.88 96 ALA A CA 1
ATOM 747 C C . ALA A 1 96 ? 10.231 1.013 -8.520 1.00 94.88 96 ALA A C 1
ATOM 749 O O . ALA A 1 96 ? 11.276 0.660 -9.074 1.00 94.88 96 ALA A O 1
ATOM 750 N N . LEU A 1 97 ? 9.325 1.783 -9.134 1.00 93.94 97 LEU A N 1
ATOM 751 C CA . LEU A 1 97 ? 9.465 2.297 -10.499 1.00 93.94 97 LEU A CA 1
ATOM 752 C C . LEU A 1 97 ? 10.673 3.222 -10.653 1.00 93.94 97 LEU A C 1
ATOM 754 O O . LEU A 1 97 ? 11.457 3.070 -11.592 1.00 93.94 97 LEU A O 1
ATOM 758 N N . ASP A 1 98 ? 10.861 4.151 -9.723 1.00 92.81 98 ASP A N 1
ATOM 759 C CA . ASP A 1 98 ? 12.025 5.029 -9.707 1.00 92.81 98 ASP A CA 1
ATOM 760 C C . ASP A 1 98 ? 13.317 4.230 -9.535 1.00 92.81 98 ASP A C 1
ATOM 762 O O . ASP A 1 98 ? 14.310 4.519 -10.206 1.00 92.81 98 ASP A O 1
ATOM 766 N N . GLY A 1 99 ? 13.280 3.167 -8.729 1.00 92.06 99 GLY A N 1
ATOM 767 C CA . GLY A 1 99 ? 14.362 2.201 -8.601 1.00 92.06 99 GLY A CA 1
ATOM 768 C C . GLY A 1 99 ? 14.690 1.473 -9.910 1.00 92.06 99 GLY A C 1
ATOM 769 O O . GLY A 1 99 ? 15.872 1.284 -10.207 1.00 92.06 99 GLY A O 1
ATOM 770 N N . VAL A 1 100 ? 13.687 1.093 -10.712 1.00 91.62 100 VAL A N 1
ATOM 771 C CA . VAL A 1 100 ? 13.900 0.516 -12.055 1.00 91.62 100 VAL A CA 1
ATOM 772 C C . VAL A 1 100 ? 14.611 1.522 -12.957 1.00 91.62 100 VAL A C 1
ATOM 774 O O . VAL A 1 100 ? 15.625 1.191 -13.570 1.00 91.62 100 VAL A O 1
ATOM 777 N N . LEU A 1 101 ? 14.111 2.759 -13.012 1.00 91.25 101 LEU A N 1
ATOM 778 C CA . LEU A 1 101 ? 14.658 3.807 -13.876 1.00 91.25 101 LEU A CA 1
ATOM 779 C C . LEU A 1 101 ? 16.074 4.228 -13.461 1.00 91.25 101 LEU A C 1
ATOM 781 O O . LEU A 1 101 ? 16.918 4.460 -14.322 1.00 91.25 101 LEU A O 1
ATOM 785 N N . ALA A 1 102 ? 16.354 4.305 -12.159 1.00 90.50 102 ALA A N 1
ATOM 786 C CA . ALA A 1 102 ? 17.669 4.672 -11.636 1.00 90.50 102 ALA A CA 1
ATOM 787 C C . ALA A 1 102 ? 18.748 3.616 -11.932 1.00 90.50 102 ALA A C 1
ATOM 789 O O . ALA A 1 102 ? 19.914 3.962 -12.090 1.00 90.50 102 ALA A O 1
ATOM 790 N N . ASN A 1 103 ? 18.365 2.339 -12.032 1.00 87.75 103 ASN A N 1
ATOM 791 C CA . ASN A 1 103 ? 19.283 1.224 -12.293 1.00 87.75 103 ASN A CA 1
ATOM 792 C C . ASN A 1 103 ? 19.245 0.742 -13.754 1.00 87.75 103 ASN A C 1
ATOM 794 O O . ASN A 1 103 ? 19.803 -0.310 -14.094 1.00 87.75 103 ASN A O 1
ATOM 798 N N . PHE A 1 104 ? 18.578 1.493 -14.632 1.00 87.50 104 PHE A N 1
ATOM 799 C CA . PHE A 1 104 ? 18.474 1.144 -16.039 1.00 87.50 104 PHE A CA 1
ATOM 800 C C . PHE A 1 104 ? 19.840 1.304 -16.736 1.00 87.50 104 PHE A C 1
ATOM 802 O O . PHE A 1 104 ? 20.542 2.283 -16.487 1.00 87.50 104 PHE A O 1
ATOM 809 N N . PRO A 1 105 ? 20.248 0.382 -17.631 1.00 82.25 105 PRO A N 1
ATOM 810 C CA . PRO A 1 105 ? 21.575 0.418 -18.260 1.00 82.25 105 PRO A CA 1
ATOM 811 C C . PRO A 1 105 ? 21.849 1.666 -19.104 1.00 82.25 105 PRO A C 1
ATOM 813 O O . PRO A 1 105 ? 23.001 2.060 -19.249 1.00 82.25 105 PRO A O 1
ATOM 816 N N . ASN A 1 106 ? 20.810 2.263 -19.690 1.00 86.81 106 ASN A N 1
ATOM 817 C CA . ASN A 1 106 ? 20.930 3.427 -20.556 1.00 86.81 106 ASN A CA 1
ATOM 818 C C . ASN A 1 106 ? 20.192 4.617 -19.933 1.00 86.81 106 ASN A C 1
ATOM 820 O O . ASN A 1 106 ? 18.960 4.640 -19.897 1.00 86.81 106 ASN A O 1
ATOM 824 N N . ALA A 1 107 ? 20.958 5.615 -19.488 1.00 87.94 107 ALA A N 1
ATOM 825 C CA . ALA A 1 107 ? 20.432 6.816 -18.845 1.00 87.94 107 ALA A CA 1
ATOM 826 C C . ALA A 1 107 ? 19.514 7.645 -19.764 1.00 87.94 107 ALA A C 1
ATOM 828 O O . ALA A 1 107 ? 18.548 8.236 -19.287 1.00 87.94 107 ALA A O 1
ATOM 829 N N . GLY A 1 108 ? 19.759 7.650 -21.080 1.00 90.81 108 GLY A N 1
ATOM 830 C CA . GLY A 1 108 ? 18.902 8.335 -22.051 1.00 90.81 108 GLY A CA 1
ATOM 831 C C . GLY A 1 108 ? 17.530 7.672 -22.179 1.00 90.81 108 GLY A C 1
ATOM 832 O O . GLY A 1 108 ? 16.506 8.352 -22.157 1.00 90.81 108 GLY A O 1
ATOM 833 N N . ILE A 1 109 ? 17.497 6.336 -22.225 1.00 89.31 109 ILE A N 1
ATOM 834 C CA . ILE A 1 109 ? 16.241 5.570 -22.240 1.00 89.31 109 ILE A CA 1
ATOM 835 C C . ILE A 1 109 ? 15.496 5.743 -20.913 1.00 89.31 109 ILE A C 1
ATOM 837 O O . ILE A 1 109 ? 14.288 5.960 -20.920 1.00 89.31 109 ILE A O 1
ATOM 841 N N . ALA A 1 110 ? 16.203 5.722 -19.780 1.00 90.88 110 ALA A N 1
ATOM 842 C CA . ALA A 1 110 ? 15.604 5.974 -18.471 1.00 90.88 110 ALA A CA 1
ATOM 843 C C . ALA A 1 110 ? 14.968 7.371 -18.375 1.00 90.88 110 ALA A C 1
ATOM 845 O O . ALA A 1 110 ? 13.856 7.508 -17.867 1.00 90.88 110 ALA A O 1
ATOM 846 N N . ALA A 1 111 ? 15.646 8.404 -18.885 1.00 91.06 111 ALA A N 1
ATOM 847 C CA . ALA A 1 111 ? 15.123 9.766 -18.916 1.00 91.06 111 ALA A CA 1
ATOM 848 C C . ALA A 1 111 ? 13.888 9.885 -19.824 1.00 91.06 111 ALA A C 1
ATOM 850 O O . ALA A 1 111 ? 12.889 10.482 -19.420 1.00 91.06 111 ALA A O 1
ATOM 851 N N . LEU A 1 112 ? 13.919 9.260 -21.007 1.00 91.94 112 LEU A N 1
ATOM 852 C CA . LEU A 1 112 ? 12.775 9.207 -21.918 1.00 91.94 112 LEU A CA 1
ATOM 853 C C . LEU A 1 112 ? 11.575 8.500 -21.273 1.00 91.94 112 LEU A C 1
ATOM 855 O O . LEU A 1 112 ? 10.467 9.030 -21.284 1.00 91.94 112 LEU A O 1
ATOM 859 N N . LEU A 1 113 ? 11.794 7.334 -20.661 1.00 91.38 113 LEU A N 1
ATOM 860 C CA . LEU A 1 113 ? 10.757 6.593 -19.940 1.00 91.38 113 LEU A CA 1
ATOM 861 C C . LEU A 1 113 ? 10.179 7.414 -18.785 1.00 91.38 113 LEU A C 1
ATOM 863 O O . LEU A 1 113 ? 8.961 7.477 -18.630 1.00 91.38 113 LEU A O 1
ATOM 867 N N . ARG A 1 114 ? 11.028 8.098 -18.008 1.00 91.25 114 ARG A N 1
ATOM 868 C CA . ARG A 1 114 ? 10.574 8.990 -16.934 1.00 91.25 114 ARG A CA 1
ATOM 869 C C . ARG A 1 114 ? 9.678 10.102 -17.477 1.00 91.25 114 ARG A C 1
ATOM 871 O O . ARG A 1 114 ? 8.607 10.330 -16.918 1.00 91.25 114 ARG A O 1
ATOM 878 N N . ALA A 1 115 ? 10.070 10.739 -18.580 1.00 90.56 115 ALA A N 1
ATOM 879 C CA . ALA A 1 115 ? 9.285 11.791 -19.220 1.00 90.56 115 ALA A CA 1
ATOM 880 C C . ALA A 1 115 ? 7.947 11.278 -19.785 1.00 90.56 115 ALA A C 1
ATOM 882 O O . ALA A 1 115 ? 6.939 11.971 -19.687 1.00 90.56 115 ALA A O 1
ATOM 883 N N . LEU A 1 116 ? 7.906 10.058 -20.330 1.00 89.81 116 LEU A N 1
ATOM 884 C CA . LEU A 1 116 ? 6.675 9.458 -20.859 1.00 89.81 116 LEU A CA 1
ATOM 885 C C . LEU A 1 116 ? 5.699 9.040 -19.752 1.00 89.81 116 LEU A C 1
ATOM 887 O O . LEU A 1 116 ? 4.491 9.236 -19.879 1.00 89.81 116 LEU A O 1
ATOM 891 N N . ILE A 1 117 ? 6.208 8.464 -18.662 1.00 88.38 117 ILE A N 1
ATOM 892 C CA . ILE A 1 117 ? 5.372 7.909 -17.593 1.00 88.38 117 ILE A CA 1
ATOM 893 C C . ILE A 1 117 ? 4.946 9.005 -16.599 1.00 88.38 117 ILE A C 1
ATOM 895 O O . ILE A 1 117 ? 3.768 9.098 -16.222 1.00 88.38 117 ILE A O 1
ATOM 899 N N . PHE A 1 118 ? 5.886 9.854 -16.175 1.00 85.88 118 PHE A N 1
ATOM 900 C CA . PHE A 1 118 ? 5.694 10.922 -15.188 1.00 85.88 118 PHE A CA 1
ATOM 901 C C . PHE A 1 118 ? 6.285 12.263 -15.661 1.00 85.88 118 PHE A C 1
ATOM 903 O O . PHE A 1 118 ? 7.221 12.764 -15.041 1.00 85.88 118 PHE A O 1
ATOM 910 N N . PRO A 1 119 ? 5.704 12.901 -16.702 1.00 83.00 119 PRO A N 1
ATOM 911 C CA . PRO A 1 119 ? 6.239 14.147 -17.272 1.00 83.00 119 PRO A CA 1
ATOM 912 C C . PRO A 1 119 ? 6.316 15.300 -16.263 1.00 83.00 119 PRO A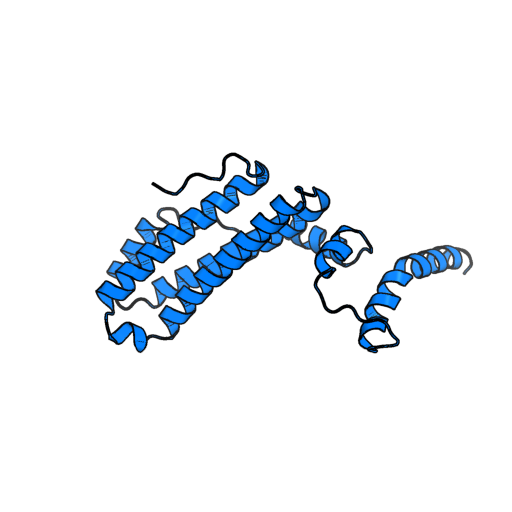 C 1
ATOM 914 O O . PRO A 1 119 ? 7.233 16.109 -16.314 1.00 83.00 119 PRO A O 1
ATOM 917 N N . PHE A 1 120 ? 5.365 15.357 -15.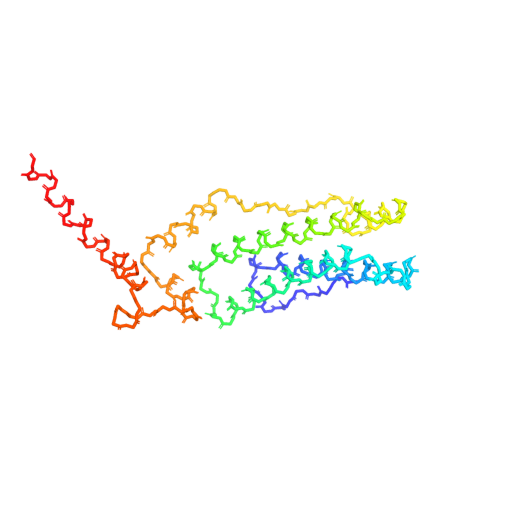327 1.00 83.12 120 PHE A N 1
ATOM 918 C CA . PHE A 1 120 ? 5.279 16.390 -14.289 1.00 83.12 120 PHE A CA 1
ATOM 919 C C . PHE A 1 120 ? 5.658 15.863 -12.894 1.00 83.12 120 PHE A C 1
ATOM 921 O O . PHE A 1 120 ? 5.276 16.451 -11.886 1.00 83.12 120 PHE A O 1
ATOM 928 N N . GLY A 1 121 ? 6.360 14.727 -12.822 1.00 80.50 121 GLY A N 1
ATOM 929 C CA . GLY A 1 121 ? 6.670 14.050 -11.562 1.00 80.50 121 GLY A CA 1
ATOM 930 C C . GLY A 1 121 ? 5.497 13.258 -10.970 1.00 80.50 121 GLY A C 1
ATOM 931 O O . GLY A 1 121 ? 4.488 12.988 -11.640 1.00 80.50 121 GLY A O 1
ATOM 932 N N . THR A 1 122 ? 5.661 12.834 -9.713 1.00 76.38 122 THR A N 1
ATOM 933 C CA . THR A 1 122 ? 4.685 11.996 -9.006 1.00 76.38 122 THR A CA 1
ATOM 934 C C . THR A 1 122 ? 3.606 12.826 -8.307 1.00 76.38 122 THR A C 1
ATOM 936 O O . THR A 1 122 ? 3.922 13.709 -7.510 1.00 76.38 122 THR A O 1
ATOM 939 N N . PRO A 1 123 ? 2.312 12.558 -8.568 1.00 81.44 123 PRO A N 1
ATOM 940 C CA . PRO A 1 123 ? 1.224 13.164 -7.807 1.00 81.44 123 PRO A CA 1
ATOM 941 C C . PRO A 1 123 ? 0.964 12.434 -6.478 1.00 81.44 123 PRO A C 1
ATOM 943 O O . PRO A 1 123 ? 0.084 12.849 -5.723 1.00 81.44 123 PRO A O 1
ATOM 946 N N . TYR A 1 124 ? 1.657 11.322 -6.212 1.00 88.38 124 TYR A N 1
ATOM 947 C CA . TYR A 1 124 ? 1.395 10.477 -5.053 1.00 88.38 124 TYR A CA 1
ATOM 948 C C . TYR A 1 124 ? 2.139 11.006 -3.834 1.00 88.38 124 TYR A C 1
ATOM 950 O O . TYR A 1 124 ? 3.321 11.339 -3.896 1.00 88.38 124 TYR A O 1
ATOM 958 N N . ARG A 1 125 ? 1.421 11.094 -2.718 1.00 87.69 125 ARG A N 1
ATOM 959 C CA . ARG A 1 125 ? 1.946 11.550 -1.434 1.00 87.69 125 ARG A CA 1
ATOM 960 C C . ARG A 1 125 ? 1.778 10.435 -0.420 1.00 87.69 125 ARG A C 1
ATOM 962 O O . ARG A 1 125 ? 0.829 9.657 -0.515 1.00 87.69 125 ARG A O 1
ATOM 969 N N . LYS A 1 126 ? 2.696 10.393 0.544 1.00 92.62 126 LYS A N 1
ATOM 970 C CA . LYS A 1 126 ? 2.551 9.528 1.714 1.00 92.62 126 LYS A CA 1
ATOM 971 C C . LYS A 1 126 ? 1.245 9.868 2.448 1.00 92.62 126 LYS A C 1
ATOM 973 O O . LYS A 1 126 ? 0.826 11.031 2.390 1.00 92.62 126 LYS A O 1
ATOM 978 N N . PRO A 1 127 ? 0.617 8.885 3.119 1.00 94.19 127 PRO A N 1
ATOM 979 C CA . PRO A 1 127 ? -0.524 9.149 3.986 1.00 94.19 127 PRO A CA 1
ATOM 980 C C . PRO A 1 127 ? -0.198 10.272 4.975 1.00 94.19 127 PRO A C 1
ATOM 982 O O . PRO A 1 127 ? 0.922 10.345 5.478 1.00 94.19 127 PRO A O 1
ATOM 985 N N . SER A 1 128 ? -1.158 11.158 5.236 1.00 96.12 128 SER A N 1
ATOM 986 C CA . SER A 1 128 ? -0.974 12.216 6.230 1.00 96.12 128 SER A CA 1
ATOM 987 C C . SER A 1 128 ? -0.970 11.647 7.647 1.00 96.12 128 SER A C 1
ATOM 989 O O . SER A 1 128 ? -1.636 10.647 7.920 1.00 96.12 128 SER A O 1
ATOM 991 N N . ASP A 1 129 ? -0.305 12.340 8.570 1.00 96.81 129 ASP A N 1
ATOM 992 C CA . ASP A 1 129 ? -0.287 11.950 9.986 1.00 96.81 129 ASP A CA 1
ATOM 993 C C . ASP A 1 129 ? -1.697 11.922 10.587 1.00 96.81 129 ASP A C 1
ATOM 995 O O . ASP A 1 129 ? -2.021 11.032 11.363 1.00 96.81 129 ASP A O 1
ATOM 999 N N . ALA A 1 130 ? -2.576 12.835 10.162 1.00 96.94 130 ALA A N 1
ATOM 1000 C CA . ALA A 1 130 ? -3.980 12.835 10.571 1.00 96.94 130 ALA A CA 1
ATOM 1001 C C . ALA A 1 130 ? -4.717 11.557 10.135 1.00 96.94 130 ALA A C 1
ATOM 1003 O O . ALA A 1 130 ? -5.502 11.003 10.898 1.00 96.94 130 ALA A O 1
ATOM 1004 N N . LEU A 1 131 ? -4.451 11.068 8.920 1.00 96.50 131 LEU A N 1
ATOM 1005 C CA . LEU A 1 131 ? -5.034 9.820 8.433 1.00 96.50 131 LEU A CA 1
ATOM 1006 C C . LEU A 1 131 ? -4.429 8.608 9.155 1.00 96.50 131 LEU A C 1
ATOM 1008 O O . LEU A 1 131 ? -5.149 7.676 9.493 1.00 96.50 131 LEU A O 1
ATOM 1012 N N . ALA A 1 132 ? -3.122 8.630 9.424 1.00 96.06 132 ALA A N 1
ATOM 1013 C CA . ALA A 1 132 ? -2.460 7.591 10.206 1.00 96.06 132 ALA A CA 1
ATOM 1014 C C . ALA A 1 132 ? -3.004 7.521 11.644 1.00 96.06 132 ALA A C 1
ATOM 1016 O O . ALA A 1 132 ? -3.240 6.426 12.148 1.00 96.06 132 ALA A O 1
ATOM 1017 N N . ALA A 1 133 ? -3.269 8.670 12.273 1.00 96.94 133 ALA A N 1
ATOM 1018 C CA . ALA A 1 133 ? -3.878 8.748 13.597 1.00 96.94 133 ALA A CA 1
ATOM 1019 C C . ALA A 1 133 ? -5.295 8.153 13.614 1.00 96.94 133 ALA A C 1
ATOM 1021 O O . ALA A 1 133 ? -5.596 7.366 14.505 1.00 96.94 133 ALA A O 1
ATOM 1022 N N . GLN A 1 134 ? -6.125 8.438 12.601 1.00 96.19 134 GLN A N 1
ATOM 1023 C CA . GLN A 1 134 ? -7.461 7.830 12.474 1.00 96.19 134 GLN A CA 1
ATOM 1024 C C . GLN A 1 134 ? -7.388 6.305 12.360 1.00 96.19 134 GLN A C 1
ATOM 1026 O O . GLN A 1 134 ? -8.118 5.591 13.038 1.00 96.19 134 GLN A O 1
ATOM 1031 N N . VAL A 1 135 ? -6.481 5.786 11.529 1.00 96.31 135 VAL A N 1
ATOM 1032 C CA . VAL A 1 135 ? -6.270 4.336 11.412 1.00 96.31 135 VAL A CA 1
ATOM 1033 C C . VAL A 1 135 ? -5.798 3.739 12.739 1.00 96.31 135 VAL A C 1
ATOM 1035 O O . VAL A 1 135 ? -6.287 2.689 13.149 1.00 96.31 135 VAL A O 1
ATOM 1038 N N . ALA A 1 136 ? -4.878 4.409 13.435 1.00 95.44 136 ALA A N 1
ATOM 1039 C CA . ALA A 1 136 ? -4.385 3.957 14.731 1.00 95.44 136 ALA A CA 1
ATOM 1040 C C . ALA A 1 136 ? -5.488 3.941 15.801 1.00 95.44 136 ALA A C 1
ATOM 1042 O O . ALA A 1 136 ? -5.530 3.010 16.602 1.00 95.44 136 ALA A O 1
ATOM 1043 N N . GLU A 1 137 ? -6.377 4.933 15.809 1.00 94.56 137 GLU A N 1
ATOM 1044 C CA . GLU A 1 137 ? -7.539 4.993 16.699 1.00 94.56 137 GLU A CA 1
ATOM 1045 C C . GLU A 1 137 ? -8.516 3.843 16.416 1.00 94.56 137 GLU A C 1
ATOM 1047 O O . GLU A 1 137 ? -8.910 3.135 17.343 1.00 94.56 137 GLU A O 1
ATOM 1052 N N . LEU A 1 138 ? -8.818 3.576 15.139 1.00 94.31 138 LEU A N 1
ATOM 1053 C CA . LEU A 1 138 ? -9.667 2.451 14.725 1.00 94.31 138 LEU A CA 1
ATOM 1054 C C . LEU A 1 138 ? -9.090 1.090 15.142 1.00 94.31 138 LEU A C 1
ATOM 1056 O O . LEU A 1 138 ? -9.843 0.175 15.456 1.00 94.31 138 LEU A O 1
ATOM 1060 N N . MET A 1 139 ? -7.763 0.939 15.153 1.00 92.69 139 MET A N 1
ATOM 1061 C CA . MET A 1 139 ? -7.101 -0.304 15.574 1.00 92.69 139 MET A CA 1
ATOM 1062 C C . MET A 1 139 ? -6.988 -0.460 17.091 1.00 92.69 139 MET A C 1
ATOM 1064 O O . MET A 1 139 ? -6.948 -1.590 17.579 1.00 92.69 139 MET A O 1
ATOM 1068 N N . GLN A 1 140 ? -6.926 0.650 17.828 1.00 92.00 140 GLN A N 1
ATOM 1069 C CA . GLN A 1 140 ? -6.844 0.666 19.293 1.00 92.00 140 GLN A CA 1
ATOM 1070 C C . GLN A 1 140 ? -8.215 0.662 19.976 1.00 92.00 140 GLN A C 1
ATOM 1072 O O . GLN A 1 140 ? -8.296 0.425 21.178 1.00 92.00 140 GLN A O 1
ATOM 1077 N N . THR A 1 141 ? -9.287 0.888 19.223 1.00 89.94 141 THR A N 1
ATOM 1078 C CA . THR A 1 141 ? -10.651 0.886 19.747 1.00 89.94 141 THR A CA 1
ATOM 1079 C C . THR A 1 141 ? -11.350 -0.415 19.362 1.00 89.94 141 THR A C 1
ATOM 1081 O O . THR A 1 141 ? -11.400 -0.749 18.176 1.00 89.94 141 THR A O 1
ATOM 1084 N N . PRO A 1 142 ? -11.913 -1.171 20.321 1.00 90.19 142 PRO A N 1
ATOM 1085 C CA . PRO A 1 142 ? -12.786 -2.291 19.994 1.00 90.19 142 PRO A CA 1
ATOM 1086 C C . PRO A 1 142 ? -13.969 -1.813 19.140 1.00 90.19 142 PRO A C 1
ATOM 1088 O O . PRO A 1 142 ? -14.662 -0.866 19.513 1.00 90.19 142 PRO A O 1
ATOM 1091 N N . GLY A 1 143 ? -14.208 -2.449 17.992 1.00 89.56 143 GLY A N 1
ATOM 1092 C CA . GLY A 1 143 ? -15.274 -2.030 17.088 1.00 89.56 143 GLY A CA 1
ATOM 1093 C C . GLY A 1 143 ? -15.337 -2.821 15.785 1.00 89.56 143 GLY A C 1
ATOM 1094 O O . GLY A 1 143 ? -14.383 -3.490 15.386 1.00 89.56 143 GLY A O 1
ATOM 1095 N N . ALA A 1 144 ? -16.468 -2.677 15.091 1.00 91.00 144 ALA A N 1
ATOM 1096 C CA . ALA A 1 144 ? -16.800 -3.460 13.902 1.00 91.00 144 ALA A CA 1
ATOM 1097 C C . ALA A 1 144 ? -15.783 -3.303 12.757 1.00 91.00 144 ALA A C 1
ATOM 1099 O O . ALA A 1 144 ? -15.536 -4.260 12.033 1.00 91.00 144 ALA A O 1
ATOM 1100 N N . VAL A 1 145 ? -15.161 -2.127 12.612 1.00 93.00 145 VAL A N 1
ATOM 1101 C CA . VAL A 1 145 ? -14.093 -1.868 11.627 1.00 93.00 145 VAL A CA 1
ATOM 1102 C C . VAL A 1 145 ? -12.907 -2.813 11.826 1.00 93.00 145 VAL A C 1
ATOM 1104 O O . VAL A 1 145 ? -12.447 -3.465 10.888 1.00 93.00 145 VAL A O 1
ATOM 1107 N N . ARG A 1 146 ? -12.417 -2.912 13.066 1.00 92.75 146 ARG A N 1
ATOM 1108 C CA . ARG A 1 146 ? -11.297 -3.786 13.419 1.00 92.75 146 ARG A CA 1
ATOM 1109 C C . ARG A 1 146 ? -11.687 -5.251 13.270 1.00 92.75 146 ARG A C 1
ATOM 1111 O O . ARG A 1 146 ? -10.915 -6.022 12.710 1.00 92.75 146 ARG A O 1
ATOM 1118 N N . ASP A 1 147 ? -12.887 -5.612 13.712 1.00 91.31 147 ASP A N 1
ATOM 1119 C CA . ASP A 1 147 ? -13.387 -6.983 13.604 1.00 91.31 147 ASP A CA 1
ATOM 1120 C C . ASP A 1 147 ? -13.500 -7.425 12.137 1.00 91.31 147 ASP A C 1
ATOM 1122 O O . ASP A 1 147 ? -13.053 -8.517 11.795 1.00 91.31 147 ASP A O 1
ATOM 1126 N N . ARG A 1 148 ? -13.997 -6.557 11.239 1.00 91.75 148 ARG A N 1
ATOM 1127 C CA . ARG A 1 148 ? -14.001 -6.802 9.784 1.00 91.75 148 ARG A CA 1
ATOM 1128 C C . ARG A 1 148 ? -12.589 -6.961 9.229 1.00 91.75 148 ARG A C 1
ATOM 1130 O O . ARG A 1 148 ? -12.341 -7.857 8.421 1.00 91.75 148 ARG A O 1
ATOM 1137 N N . LEU A 1 149 ? -11.650 -6.113 9.648 1.00 91.12 149 LEU A N 1
ATOM 1138 C CA . LEU A 1 149 ? -10.264 -6.193 9.186 1.00 91.12 149 LEU A CA 1
ATOM 1139 C C . LEU A 1 149 ? -9.600 -7.518 9.595 1.00 91.12 149 LEU A C 1
ATOM 1141 O O . LEU A 1 149 ? -8.847 -8.090 8.808 1.00 91.12 149 LEU A O 1
ATOM 1145 N N . LEU A 1 150 ? -9.902 -8.005 10.801 1.00 90.94 150 LEU A N 1
ATOM 1146 C CA . LEU A 1 150 ? -9.328 -9.221 11.375 1.00 90.94 150 LEU A CA 1
ATOM 1147 C C . LEU A 1 150 ? -10.114 -10.500 11.060 1.00 90.94 150 LEU A C 1
ATOM 1149 O O . LEU A 1 150 ? -9.619 -11.577 11.377 1.00 90.94 150 LEU A O 1
ATOM 1153 N N . ALA A 1 151 ? -11.290 -10.414 10.433 1.00 88.88 151 ALA A N 1
ATOM 1154 C CA . ALA A 1 151 ? -12.202 -11.547 10.240 1.00 88.88 151 ALA A CA 1
ATOM 1155 C C . ALA A 1 151 ? -11.554 -12.777 9.575 1.00 88.88 151 ALA A C 1
ATOM 1157 O O . ALA A 1 151 ? -11.850 -13.906 9.957 1.00 88.88 151 ALA A O 1
ATOM 1158 N N . ASP A 1 152 ? -10.633 -12.556 8.632 1.00 88.12 152 ASP A N 1
ATOM 1159 C CA . ASP A 1 152 ? -9.914 -13.618 7.911 1.00 88.12 152 ASP A CA 1
ATOM 1160 C C . ASP A 1 152 ? -8.504 -13.888 8.472 1.00 88.12 152 ASP A C 1
ATOM 1162 O O . ASP A 1 152 ? -7.681 -14.558 7.843 1.00 88.12 152 ASP A O 1
ATOM 1166 N N . SER A 1 153 ? -8.188 -13.331 9.643 1.00 89.56 153 SER A N 1
ATOM 1167 C CA . SER A 1 153 ? -6.908 -13.520 10.327 1.00 89.56 153 SER A CA 1
ATOM 1168 C C . SER A 1 153 ? -6.987 -14.646 11.356 1.00 89.56 153 SER A C 1
ATOM 1170 O O . SER A 1 153 ? -8.049 -14.990 11.872 1.00 89.56 153 SER A O 1
ATOM 1172 N N . TYR A 1 154 ? -5.834 -15.223 11.692 1.00 89.88 154 TYR A N 1
ATOM 1173 C CA . TYR A 1 154 ? -5.749 -16.197 12.776 1.00 89.88 154 TYR A CA 1
ATOM 1174 C C . TYR A 1 154 ? -5.951 -15.501 14.132 1.00 89.88 154 TYR A C 1
ATOM 1176 O O . TYR A 1 154 ? -5.029 -14.892 14.673 1.00 89.88 154 TYR A O 1
ATOM 1184 N N . CYS A 1 155 ? -7.168 -15.594 14.669 1.00 87.56 155 CYS A N 1
ATOM 1185 C CA . CYS A 1 155 ? -7.550 -15.091 15.989 1.00 87.56 155 CYS A CA 1
ATOM 1186 C C . CYS A 1 155 ? -8.033 -16.262 16.868 1.00 87.56 155 CYS A C 1
ATOM 1188 O O . CYS A 1 155 ? -9.236 -16.530 16.920 1.00 87.56 155 CYS A O 1
ATOM 1190 N N . PRO A 1 156 ? -7.112 -17.004 17.513 1.00 90.94 156 PRO A N 1
ATOM 1191 C CA . PRO A 1 156 ? -7.459 -18.166 18.327 1.00 90.94 156 PRO A CA 1
ATOM 1192 C C . PRO A 1 156 ? -8.150 -17.758 19.631 1.00 90.94 156 PRO A C 1
ATOM 1194 O O . PRO A 1 156 ? -8.147 -16.589 20.021 1.00 90.94 156 PRO A O 1
ATOM 1197 N N . THR A 1 157 ? -8.721 -18.736 20.330 1.00 89.50 157 THR A N 1
ATOM 1198 C CA . THR A 1 157 ? -9.197 -18.553 21.705 1.00 89.50 157 THR A CA 1
ATOM 1199 C C . THR A 1 157 ? -8.095 -18.918 22.713 1.00 89.50 157 THR A C 1
ATOM 1201 O O . THR A 1 157 ? -7.169 -19.657 22.353 1.00 89.50 157 THR A O 1
ATOM 1204 N N . PRO A 1 158 ? -8.157 -18.431 23.970 1.00 91.94 158 PRO A N 1
ATOM 1205 C CA . PRO A 1 158 ? -7.137 -18.716 24.988 1.00 91.94 158 PRO A CA 1
ATOM 1206 C C . PRO A 1 158 ? -6.919 -20.203 25.283 1.00 91.94 158 PRO A C 1
ATOM 1208 O O . PRO A 1 158 ? -5.852 -20.580 25.762 1.00 91.94 158 PRO A O 1
ATOM 1211 N N . GLU A 1 159 ? -7.906 -21.052 24.988 1.00 92.62 159 GLU A N 1
ATOM 1212 C CA . GLU A 1 159 ? -7.805 -22.507 25.130 1.00 92.62 159 GLU A CA 1
ATOM 1213 C C . GLU A 1 159 ? -6.953 -23.152 24.026 1.00 92.62 159 GLU A C 1
ATOM 1215 O O . GLU A 1 159 ? -6.403 -24.232 24.233 1.00 92.62 159 GLU A O 1
ATOM 1220 N N . VAL A 1 160 ? -6.856 -22.509 22.857 1.00 93.94 160 VAL A N 1
ATOM 1221 C CA . VAL A 1 160 ? -6.115 -23.009 21.689 1.00 93.94 160 VAL A CA 1
ATOM 1222 C C . VAL A 1 160 ? -4.684 -22.482 21.679 1.00 93.94 160 VAL A C 1
ATOM 1224 O O . VAL A 1 160 ? -3.752 -23.243 21.430 1.00 93.94 160 VAL A O 1
ATOM 1227 N N . ASP A 1 161 ? -4.501 -21.187 21.939 1.00 94.38 161 ASP A N 1
ATOM 1228 C CA . ASP A 1 161 ? -3.200 -20.528 21.837 1.00 94.38 161 ASP A CA 1
ATOM 1229 C C .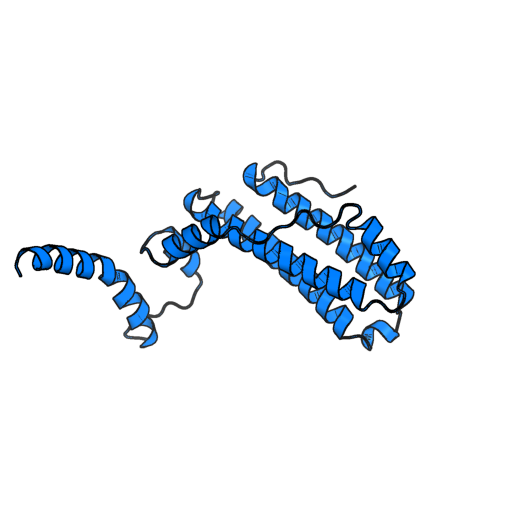 ASP A 1 161 ? -3.097 -19.359 22.837 1.00 94.38 161 ASP A C 1
ATOM 1231 O O . ASP A 1 161 ? -3.954 -18.466 22.827 1.00 94.38 161 ASP A O 1
ATOM 1235 N N . PRO A 1 162 ? -2.041 -19.301 23.675 1.00 93.25 162 PRO A N 1
ATOM 1236 C CA . PRO A 1 162 ? -1.807 -18.187 24.591 1.00 93.25 162 PRO A CA 1
ATOM 1237 C C . PRO A 1 162 ? -1.738 -16.804 23.925 1.00 93.25 162 PRO A C 1
ATOM 1239 O O . PRO A 1 162 ? -1.961 -15.799 24.601 1.00 93.25 162 PRO A O 1
ATOM 1242 N N . ILE A 1 163 ? -1.471 -16.707 22.617 1.00 91.62 163 ILE A N 1
ATOM 1243 C CA . ILE A 1 163 ? -1.496 -15.419 21.902 1.00 91.62 163 ILE A CA 1
ATOM 1244 C C . ILE A 1 163 ? -2.864 -14.717 22.001 1.00 91.62 163 ILE A C 1
ATOM 1246 O O . ILE A 1 163 ? -2.939 -13.487 21.984 1.00 91.62 163 ILE A O 1
ATOM 1250 N N . ALA A 1 164 ? -3.945 -15.482 22.191 1.00 92.88 164 ALA A N 1
ATOM 1251 C CA . ALA A 1 164 ? -5.304 -14.972 22.335 1.00 92.88 164 ALA A CA 1
ATOM 1252 C C . ALA A 1 164 ? -5.516 -14.110 23.590 1.00 92.88 164 ALA A C 1
ATOM 1254 O O . ALA A 1 164 ? -6.439 -13.293 23.621 1.00 92.88 164 ALA A O 1
ATOM 1255 N N . TYR A 1 165 ? -4.666 -14.242 24.619 1.00 92.25 165 TYR A N 1
ATOM 1256 C CA . TYR A 1 165 ? -4.765 -13.406 25.820 1.00 92.25 165 TYR A CA 1
ATOM 1257 C C . TYR A 1 165 ? -4.573 -11.918 25.510 1.00 92.25 165 TYR A C 1
ATOM 1259 O O . TYR A 1 165 ? -5.172 -11.084 26.187 1.00 92.25 165 TYR A O 1
ATOM 1267 N N . GLY A 1 166 ? -3.808 -11.577 24.465 1.00 90.81 166 GLY A N 1
ATOM 1268 C CA . GLY A 1 166 ? -3.670 -10.192 24.013 1.00 90.81 166 GLY A CA 1
ATOM 1269 C C . GLY A 1 166 ? -4.999 -9.608 23.527 1.00 90.81 166 GLY A C 1
ATOM 1270 O O . GLY A 1 166 ? -5.387 -8.520 23.944 1.00 90.81 166 GLY A O 1
ATOM 1271 N N . GLU A 1 167 ? -5.738 -10.362 22.711 1.00 89.62 167 GLU A N 1
ATOM 1272 C CA . GLU A 1 167 ? -7.059 -9.957 22.217 1.00 89.62 167 GLU A CA 1
ATOM 1273 C C . GLU A 1 167 ? -8.100 -9.914 23.345 1.00 89.62 167 GLU A C 1
ATOM 1275 O O . GLU A 1 167 ? -8.918 -8.995 23.411 1.00 89.62 167 GLU A O 1
ATOM 1280 N N . ALA A 1 168 ? -8.055 -10.877 24.271 1.00 90.44 168 ALA A N 1
ATOM 1281 C CA . ALA A 1 168 ? -8.938 -10.889 25.433 1.00 90.44 168 ALA A CA 1
ATOM 1282 C C . ALA A 1 168 ? -8.712 -9.661 26.332 1.00 90.44 168 ALA A C 1
ATOM 1284 O O . ALA A 1 168 ? -9.674 -8.994 26.712 1.00 90.44 168 ALA A O 1
ATOM 1285 N N . ALA A 1 169 ? -7.451 -9.325 26.626 1.00 91.56 169 ALA A N 1
ATOM 1286 C CA . ALA A 1 169 ? -7.099 -8.136 27.398 1.00 91.56 169 ALA A CA 1
ATOM 1287 C C . ALA A 1 169 ? -7.533 -6.849 26.683 1.00 91.56 169 ALA A C 1
ATOM 1289 O O . ALA A 1 169 ? -8.158 -5.988 27.299 1.00 91.56 169 ALA A O 1
ATOM 1290 N N . PHE A 1 170 ? -7.286 -6.755 25.374 1.00 91.81 170 PHE A N 1
ATOM 1291 C CA . PHE A 1 170 ? -7.700 -5.619 24.551 1.00 91.81 170 PHE A CA 1
ATOM 1292 C C . PHE A 1 170 ? -9.213 -5.359 24.629 1.00 91.81 170 PHE A C 1
ATOM 1294 O O . PHE A 1 170 ? -9.642 -4.227 24.842 1.00 91.81 170 PHE A O 1
ATOM 1301 N N . ARG A 1 171 ? -10.038 -6.410 24.535 1.00 90.62 171 ARG A N 1
ATOM 1302 C CA . ARG A 1 171 ? -11.504 -6.286 24.647 1.00 90.62 171 ARG A CA 1
ATOM 1303 C C . ARG A 1 171 ? -11.977 -5.890 26.042 1.00 90.62 171 ARG A C 1
ATOM 1305 O O . ARG A 1 171 ? -13.033 -5.276 26.168 1.00 90.62 171 ARG A O 1
ATOM 1312 N N . LEU A 1 172 ? -11.224 -6.246 27.082 1.00 92.31 172 LEU A N 1
ATOM 1313 C CA . LEU A 1 172 ? -11.535 -5.887 28.465 1.00 92.31 172 LEU A CA 1
ATOM 1314 C C . LEU A 1 172 ? -11.099 -4.460 28.823 1.00 92.31 172 LEU A C 1
ATOM 1316 O O . LEU A 1 172 ? -11.623 -3.910 29.793 1.00 92.31 172 LEU A O 1
ATOM 1320 N N . GLN A 1 173 ? -10.203 -3.845 28.043 1.00 91.31 173 GLN A N 1
ATOM 1321 C CA . GLN A 1 173 ? -9.644 -2.520 28.325 1.00 91.31 173 GLN A CA 1
ATOM 1322 C C . GLN A 1 173 ? -10.713 -1.452 28.624 1.00 91.31 173 GLN A C 1
ATOM 1324 O O . GLN A 1 173 ? -10.606 -0.814 29.670 1.00 91.31 173 GLN A O 1
ATOM 1329 N N . PRO A 1 174 ? -11.802 -1.302 27.838 1.00 90.50 174 PRO A N 1
ATOM 1330 C CA . PRO A 1 174 ? -12.810 -0.280 28.127 1.00 90.50 174 PRO A CA 1
ATOM 1331 C C . PRO A 1 174 ? -13.520 -0.488 29.474 1.00 90.50 174 PRO A C 1
ATOM 1333 O O . PRO A 1 174 ? -13.901 0.474 30.139 1.00 90.50 174 PRO A O 1
ATOM 1336 N N . ALA A 1 175 ? -13.703 -1.746 29.894 1.00 91.25 175 ALA A N 1
ATOM 1337 C CA . ALA A 1 175 ? -14.305 -2.063 31.185 1.00 91.25 175 ALA A CA 1
ATOM 1338 C C . ALA A 1 175 ? -13.350 -1.739 32.343 1.00 91.25 175 ALA A C 1
ATOM 1340 O O . ALA A 1 175 ? -13.787 -1.207 33.364 1.00 91.25 175 ALA A O 1
ATOM 1341 N N . VAL A 1 176 ? -12.054 -2.020 32.171 1.00 91.50 176 VAL A N 1
ATOM 1342 C CA . VAL A 1 176 ? -11.008 -1.661 33.139 1.00 91.50 176 VAL A CA 1
ATOM 1343 C C . VAL A 1 176 ? -10.909 -0.141 33.277 1.00 91.50 176 VAL A C 1
ATOM 1345 O O . VAL A 1 176 ? -10.988 0.365 34.395 1.00 91.50 176 VAL A O 1
ATOM 1348 N N . ASP A 1 177 ? -10.858 0.590 32.163 1.00 90.19 177 ASP A N 1
ATOM 1349 C CA . ASP A 1 177 ? -10.792 2.056 32.151 1.00 90.19 177 ASP A CA 1
ATOM 1350 C C . ASP A 1 177 ? -11.997 2.683 32.869 1.00 90.19 177 ASP A C 1
ATOM 1352 O O . ASP A 1 177 ? -11.850 3.621 33.657 1.00 90.19 177 ASP A O 1
ATOM 1356 N N . ALA A 1 178 ? -13.198 2.135 32.654 1.00 91.00 178 ALA A N 1
ATOM 1357 C CA . ALA A 1 178 ? -14.407 2.585 33.335 1.00 91.00 178 ALA A CA 1
ATOM 1358 C C . ALA A 1 178 ? -14.349 2.350 34.856 1.00 91.00 178 ALA A C 1
ATOM 1360 O O . ALA A 1 178 ? -14.822 3.184 35.631 1.00 91.00 178 ALA A O 1
ATOM 1361 N N . ILE A 1 179 ? -13.772 1.231 35.304 1.00 92.75 179 ILE A N 1
ATOM 1362 C CA . ILE A 1 179 ? -13.577 0.945 36.732 1.00 92.75 179 ILE A CA 1
ATOM 1363 C C . ILE A 1 179 ? -12.542 1.907 37.328 1.00 92.75 179 ILE A C 1
ATOM 1365 O O . ILE A 1 179 ? -12.807 2.516 38.366 1.00 92.75 179 ILE A O 1
ATOM 1369 N N . GLU A 1 180 ? -11.402 2.105 36.664 1.00 91.31 180 GLU A N 1
ATOM 1370 C CA . GLU A 1 180 ? -10.361 3.031 37.120 1.00 91.31 180 GLU A CA 1
ATOM 1371 C C . GLU A 1 180 ? -10.871 4.468 37.236 1.00 91.31 180 GLU A C 1
ATOM 1373 O O . GLU A 1 180 ? -10.604 5.143 38.231 1.00 91.31 180 GLU A O 1
ATOM 1378 N N . GLN A 1 181 ? -11.642 4.943 36.255 1.00 90.81 181 GLN A N 1
ATOM 1379 C CA . GLN A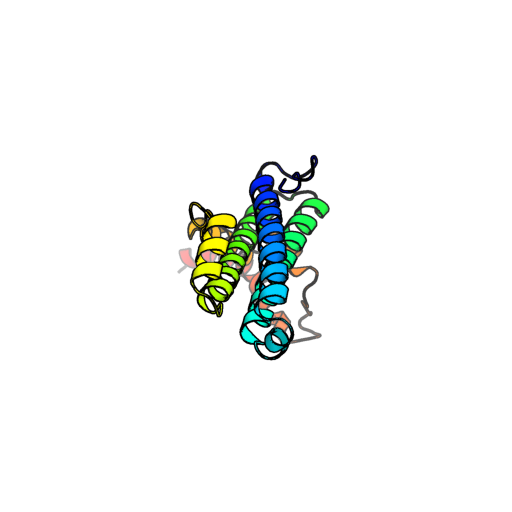 1 181 ? -12.234 6.281 36.297 1.00 90.81 181 GLN A CA 1
ATOM 1380 C C . GLN A 1 181 ? -13.209 6.460 37.466 1.00 90.81 181 GLN A C 1
ATOM 1382 O O . GLN A 1 181 ? -13.292 7.558 38.010 1.00 90.81 181 GLN A O 1
ATOM 1387 N N . ARG A 1 182 ? -13.923 5.405 37.888 1.00 88.94 182 ARG A N 1
ATOM 1388 C CA . ARG A 1 182 ? -14.809 5.446 39.068 1.00 88.94 182 ARG A CA 1
ATOM 1389 C C . ARG A 1 182 ? -14.039 5.424 40.385 1.00 88.94 182 ARG A C 1
ATOM 1391 O O . ARG A 1 182 ? -14.514 6.001 41.358 1.00 88.94 182 ARG A O 1
ATOM 1398 N N . LEU A 1 183 ? -12.878 4.770 40.418 1.00 88.44 183 LEU A N 1
ATOM 1399 C CA . LEU A 1 183 ? -12.032 4.668 41.610 1.00 88.44 183 LEU A CA 1
ATOM 1400 C C . LEU A 1 183 ? -11.138 5.899 41.818 1.00 88.44 183 LEU A C 1
ATOM 1402 O O . LEU A 1 183 ? -10.919 6.286 42.959 1.00 88.44 183 LEU A O 1
ATOM 1406 N N . LYS A 1 184 ? -10.673 6.557 40.747 1.00 80.06 184 LYS A N 1
ATOM 1407 C CA . LYS A 1 184 ? -9.852 7.784 40.813 1.00 80.06 184 LYS A CA 1
ATOM 1408 C C . LYS A 1 184 ? -10.426 8.930 41.668 1.00 80.06 184 LYS A C 1
ATOM 1410 O O . LYS A 1 184 ? -9.633 9.555 42.350 1.00 80.06 184 LYS A O 1
ATOM 1415 N N . PRO A 1 185 ? -11.736 9.244 41.666 1.00 70.50 185 PRO A N 1
ATOM 1416 C CA . PRO A 1 185 ? -12.299 10.262 42.559 1.00 70.50 185 PRO A CA 1
ATOM 1417 C C . PRO A 1 185 ? -12.511 9.783 44.007 1.00 70.50 185 PRO A C 1
ATOM 1419 O O . PRO A 1 185 ? -12.897 10.589 44.850 1.00 70.50 185 PRO A O 1
ATOM 1422 N N . ALA A 1 186 ? -12.324 8.490 44.296 1.00 56.81 186 ALA A N 1
ATOM 1423 C CA . ALA A 1 186 ? -12.494 7.899 45.626 1.00 56.81 186 ALA A CA 1
ATOM 1424 C C . ALA A 1 186 ? -11.166 7.728 46.398 1.00 56.81 186 ALA A C 1
ATOM 1426 O O . ALA A 1 186 ? -11.190 7.253 47.535 1.00 56.81 186 ALA A O 1
ATOM 1427 N N . ILE A 1 187 ? -10.038 8.105 45.785 1.00 52.62 187 ILE A N 1
ATOM 1428 C CA . ILE A 1 187 ? -8.682 8.154 46.359 1.00 52.62 187 ILE A CA 1
ATOM 1429 C C . ILE A 1 187 ? -8.238 9.617 46.370 1.00 52.62 187 ILE A C 1
ATOM 1431 O O . ILE A 1 187 ? -7.670 10.044 47.398 1.00 52.62 187 ILE A O 1
#

Secondary structure (DSSP, 8-state):
-PPPPPTTS-GGGHHHHHHHHHHHHHHHHHHHHHHHHHGGGGGG-HHHHHHHHHHHHHHHHHHHHHHHHHHTT--TTTHHHHHHHHHHHHHHHHHHHHHHHHT-S-HHHHHHHHHHH-TT-----PPPHHHHHHHHHHHHS-SHHHHHHHTTS----TTT-TTHHHHHHHHHHHHHHHHHHHHGGG-

pLDDT: mean 89.26, std 8.78, range [40.81, 97.94]

Foldseek 3Di:
DQDQDPPPADPVCRVLSSLLSLLVVLLVVLVVVCCVPCPPCSVVPVLLVVLSVLLVVLSVQLVVLRVVCVVVPNDVLCVLVNVQSSLQSSVSSVVSSVSNLVPPPDVVVSVVSCCVSPVPHDPGDHDDPVSVVSVVCVCLDDDDNNCVVCVPPPQDDCVVDVVNVVVVVSVCVVVVVVVVVVCVVVD

Radius of gyration: 22.24 Å; chains: 1; bounding box: 42×39×72 Å